Protein AF-B0TFN5-F1 (afdb_monomer_lite)

Foldseek 3Di:
DLVVLVVLLVQCVVCLQVLLVQLLVLLCVDDFPVNVVDVVVDDVVSSVVSSVLSNQLSVCSSVVNLVSNLVVLLVVLLLCVVVVGDLVSSLVSLVSSLVSLCVPDDNVSSVSSNVSSVVNSVCSVVRDNDDPDPQPVPDPCSVLQVVLVVCVSVVNPVVSVVSLVVCVVVPDPVVSCVVPNDPDDPPPDPPDDDDPDDDDDD

Radius of gyration: 20.99 Å; chains: 1; bounding box: 65×33×58 Å

Organism: Heliobacterium modesticaldum (strain ATCC 51547 / Ice1) (NCBI:txid498761)

pLDDT: mean 79.69, std 18.22, range [30.69, 97.69]

Secondary structure (DSSP, 8-state):
--HHHHHHHHHHHHHHHHHHHHHHHHHHTS--HHHHHHHHH-HHHHHHHHHHHHHHHHHHHHTT-HHHHHHHHHHHHHHHHTTT--HHHHHHHHHHHHHHHHHHS-HHHHHHHHHHHHHHHHTTTTS-SS---S--TTSTTHHHHHHHHHHHHTT-HHHHHHHHHHHHHTT--HHHIIIII-TT--SS--------------

Sequence (202 aa):
MSDHYCRISKIFEDKLPQLSEAILVRQSVAPTELTEKFNDIGRLRALQDIRAQLSFLSEAVATKSPSLFTDYVSWVKVLLSGRGIPVADLAKNLSFTKDVLREMLPVDVGNIASEYLDLSINGLDESPVELPTYFTADAPLSDLARQYLDTLLQGERHGAARLILDAVQSGVPVRDIYLFGAPGMGVVSRVEVPNAEGGSRR

Structure (mmCIF, N/CA/C/O backbone):
data_AF-B0TFN5-F1
#
_entry.id   AF-B0TFN5-F1
#
loop_
_atom_site.group_PDB
_atom_site.id
_atom_site.type_symbol
_atom_site.label_atom_id
_atom_site.label_alt_id
_atom_site.label_comp_id
_atom_site.label_asym_id
_atom_site.label_entity_id
_atom_site.label_seq_id
_atom_site.pdbx_PDB_ins_code
_atom_site.Cartn_x
_atom_site.Cartn_y
_atom_site.Cartn_z
_atom_site.occupancy
_atom_site.B_iso_or_equiv
_atom_site.auth_seq_id
_atom_site.auth_comp_id
_atom_site.auth_asym_id
_atom_site.auth_atom_id
_atom_site.pdbx_PDB_model_num
ATOM 1 N N . MET A 1 1 ? -19.971 -12.819 -14.758 1.00 48.00 1 MET A N 1
ATOM 2 C CA . MET A 1 1 ? -19.263 -11.540 -14.493 1.00 48.00 1 MET A CA 1
ATOM 3 C C . MET A 1 1 ? -18.421 -11.547 -13.208 1.00 48.00 1 MET A C 1
ATOM 5 O O . MET A 1 1 ? -17.465 -10.789 -13.164 1.00 48.00 1 MET A O 1
ATOM 9 N N . SER A 1 2 ? -18.703 -12.393 -12.203 1.00 57.62 2 SER A N 1
ATOM 10 C CA . SER A 1 2 ? -17.834 -12.603 -11.017 1.00 57.62 2 SER A CA 1
ATOM 11 C C . SER A 1 2 ? -16.500 -13.314 -11.346 1.00 57.62 2 SER A C 1
ATOM 13 O O . SER A 1 2 ? -15.480 -13.063 -10.713 1.00 57.62 2 SER A O 1
ATOM 15 N N . ASP A 1 3 ? -16.486 -14.100 -12.423 1.00 66.00 3 ASP A N 1
ATOM 16 C CA . ASP A 1 3 ? -15.365 -14.960 -12.830 1.00 66.00 3 ASP A CA 1
ATOM 17 C C . ASP A 1 3 ? -14.079 -14.203 -13.237 1.00 66.00 3 ASP A C 1
ATOM 19 O O . ASP A 1 3 ? -12.965 -14.656 -12.990 1.00 66.00 3 ASP A O 1
ATOM 23 N N . HIS A 1 4 ? -14.214 -13.003 -13.815 1.00 69.69 4 HIS A N 1
ATOM 24 C CA . HIS A 1 4 ? -13.067 -12.206 -14.273 1.00 69.69 4 HIS A CA 1
ATOM 25 C C . HIS A 1 4 ? -12.255 -11.615 -13.108 1.00 69.69 4 HIS A C 1
ATOM 27 O O . HIS A 1 4 ? -11.031 -11.598 -13.157 1.00 69.69 4 HIS A O 1
ATOM 33 N N . TYR A 1 5 ? -12.922 -11.195 -12.033 1.00 71.12 5 TYR A N 1
ATOM 34 C CA . TYR A 1 5 ? -12.274 -10.580 -10.871 1.00 71.12 5 TYR A CA 1
ATOM 35 C C . TYR A 1 5 ? -11.620 -11.619 -9.958 1.00 71.12 5 TYR A C 1
ATOM 37 O O . TYR A 1 5 ? -10.497 -11.411 -9.515 1.00 71.12 5 TYR A O 1
ATOM 45 N N . CYS A 1 6 ? -12.247 -12.790 -9.800 1.00 73.12 6 CYS A N 1
ATOM 46 C CA . CYS A 1 6 ? -11.610 -13.946 -9.165 1.00 73.12 6 CYS A CA 1
ATOM 47 C C . CYS A 1 6 ? -10.329 -14.362 -9.913 1.00 73.12 6 CYS A C 1
ATOM 49 O O . CYS A 1 6 ? -9.302 -14.658 -9.302 1.00 73.12 6 CYS A O 1
ATOM 51 N N . ARG A 1 7 ? -10.355 -14.309 -11.252 1.00 81.81 7 ARG A N 1
ATOM 52 C CA . ARG A 1 7 ? -9.173 -14.561 -12.082 1.00 81.81 7 ARG A CA 1
ATOM 53 C C . ARG A 1 7 ? -8.072 -13.515 -11.874 1.00 81.81 7 ARG A C 1
ATOM 55 O O . ARG A 1 7 ? -6.905 -13.896 -11.865 1.00 81.81 7 ARG A O 1
ATOM 62 N N . ILE A 1 8 ? -8.417 -12.238 -11.693 1.00 82.38 8 ILE A N 1
ATOM 63 C CA . ILE A 1 8 ? -7.438 -11.180 -11.396 1.00 82.38 8 ILE A CA 1
ATOM 64 C C . ILE A 1 8 ? -6.765 -11.427 -10.044 1.00 82.38 8 ILE A C 1
ATOM 66 O O . ILE A 1 8 ? -5.536 -11.445 -9.989 1.00 82.38 8 ILE A O 1
ATOM 70 N N . SER A 1 9 ? -7.538 -11.689 -8.986 1.00 83.38 9 SER A N 1
ATOM 71 C CA . SER A 1 9 ? -6.975 -11.966 -7.657 1.00 83.38 9 SER A CA 1
ATOM 72 C C . SER A 1 9 ? -6.022 -13.151 -7.679 1.00 83.38 9 SER A C 1
ATOM 74 O O . SER A 1 9 ? -4.913 -13.069 -7.155 1.00 83.38 9 SER A O 1
ATOM 76 N N . LYS A 1 10 ? -6.396 -14.216 -8.395 1.00 86.19 10 LYS A N 1
ATOM 77 C CA . LYS A 1 10 ? -5.541 -15.390 -8.563 1.00 86.19 10 LYS A CA 1
ATOM 78 C C . LYS A 1 10 ? -4.228 -15.075 -9.288 1.00 86.19 10 LYS A C 1
ATOM 80 O O . LYS A 1 10 ? -3.179 -15.561 -8.888 1.00 86.19 10 LYS A O 1
ATOM 85 N N . ILE A 1 11 ? -4.257 -14.228 -10.322 1.00 89.38 11 ILE A N 1
ATOM 86 C CA . ILE A 1 11 ? -3.037 -13.786 -11.022 1.00 89.38 11 ILE A CA 1
ATOM 87 C C . ILE A 1 11 ? -2.110 -13.008 -10.077 1.00 89.38 11 ILE A C 1
ATOM 89 O O . ILE A 1 11 ? -0.892 -13.189 -10.145 1.00 89.38 11 ILE A O 1
ATOM 93 N N . PHE A 1 12 ? -2.668 -12.159 -9.209 1.00 88.69 12 PHE A N 1
ATOM 94 C CA . PHE A 1 12 ? -1.901 -11.448 -8.186 1.00 88.69 12 PHE A CA 1
ATOM 95 C C . PHE A 1 12 ? -1.265 -12.417 -7.191 1.00 88.69 12 PHE A C 1
ATOM 97 O O . PHE A 1 12 ? -0.067 -12.314 -6.952 1.00 88.69 12 PHE A O 1
ATOM 104 N N . GLU A 1 13 ? -2.032 -13.368 -6.658 1.00 86.62 13 GLU A N 1
ATOM 105 C CA . GLU A 1 13 ? -1.547 -14.380 -5.712 1.00 86.62 13 GLU A CA 1
ATOM 106 C C . GLU A 1 13 ? -0.428 -15.242 -6.312 1.00 86.62 13 GLU A C 1
ATOM 108 O O . GLU A 1 13 ? 0.642 -15.371 -5.711 1.00 86.62 13 GLU A O 1
ATOM 113 N N . ASP A 1 14 ? -0.630 -15.758 -7.528 1.00 92.12 14 ASP A N 1
ATOM 114 C CA . ASP A 1 14 ? 0.324 -16.632 -8.219 1.00 92.12 14 ASP A CA 1
ATOM 115 C C . ASP A 1 14 ? 1.658 -15.921 -8.518 1.00 92.12 14 ASP A C 1
ATOM 117 O O . ASP A 1 14 ? 2.722 -16.546 -8.508 1.00 92.12 14 ASP A O 1
ATOM 121 N N . LYS A 1 15 ? 1.614 -14.609 -8.793 1.00 93.62 15 LYS A N 1
ATOM 122 C CA . LYS A 1 15 ? 2.793 -13.787 -9.118 1.00 93.62 15 LYS A CA 1
ATOM 123 C C . LYS A 1 15 ? 3.311 -12.957 -7.943 1.00 93.62 15 LYS A C 1
ATOM 125 O O . LYS A 1 15 ? 4.292 -12.228 -8.116 1.00 93.62 15 LYS A O 1
ATOM 130 N N . LEU A 1 16 ? 2.689 -13.048 -6.765 1.00 92.25 16 LEU A N 1
ATOM 131 C CA . LEU A 1 16 ? 2.982 -12.185 -5.621 1.00 92.25 16 LEU A CA 1
ATOM 132 C C . LEU A 1 16 ? 4.479 -12.177 -5.263 1.00 92.25 16 LEU A C 1
ATOM 134 O O . LEU A 1 16 ? 5.041 -11.087 -5.144 1.00 92.25 16 LEU A O 1
ATOM 138 N N . PRO A 1 17 ? 5.182 -13.329 -5.169 1.00 93.25 17 PRO A N 1
ATOM 139 C CA . PRO A 1 17 ? 6.607 -13.329 -4.847 1.00 93.25 17 PRO A CA 1
ATOM 140 C C . PRO A 1 17 ? 7.465 -12.578 -5.875 1.00 93.25 17 PRO A C 1
ATOM 142 O O . PRO A 1 17 ? 8.350 -11.819 -5.484 1.00 93.25 17 PRO A O 1
ATOM 145 N N . GLN A 1 18 ? 7.205 -12.770 -7.172 1.00 95.94 18 GLN A N 1
ATOM 146 C CA . GLN A 1 18 ? 7.983 -12.171 -8.260 1.00 95.94 18 GLN A CA 1
ATOM 147 C C . GLN A 1 18 ? 7.696 -10.675 -8.396 1.00 95.94 18 GLN A C 1
ATOM 149 O O . GLN A 1 18 ? 8.622 -9.896 -8.610 1.00 95.94 18 GLN A O 1
ATOM 154 N N . LEU A 1 19 ? 6.432 -10.273 -8.242 1.00 96.62 19 LEU A N 1
ATOM 155 C CA . LEU A 1 19 ? 6.036 -8.867 -8.262 1.00 96.62 19 LEU A CA 1
ATOM 156 C C . LEU A 1 19 ? 6.673 -8.109 -7.103 1.00 96.62 19 LEU A C 1
ATOM 158 O O . LEU A 1 19 ? 7.286 -7.071 -7.325 1.00 96.62 19 LEU A O 1
ATOM 162 N N . SER A 1 20 ? 6.581 -8.634 -5.877 1.00 94.88 20 SER A N 1
ATOM 163 C CA . SER A 1 20 ? 7.151 -7.952 -4.711 1.00 94.88 20 SER A CA 1
ATOM 164 C C . SER A 1 20 ? 8.662 -7.783 -4.815 1.00 94.88 20 SER A C 1
ATOM 166 O O . SER A 1 20 ? 9.191 -6.740 -4.444 1.00 94.88 20 SER A O 1
ATOM 168 N N . GLU A 1 21 ? 9.352 -8.791 -5.348 1.00 94.75 21 GLU A N 1
ATOM 169 C CA . GLU A 1 21 ? 10.790 -8.725 -5.584 1.00 94.75 21 GLU A CA 1
ATOM 170 C C . GLU A 1 21 ? 11.143 -7.667 -6.637 1.00 94.75 21 GLU A C 1
ATOM 172 O O . GLU A 1 21 ? 11.991 -6.811 -6.393 1.00 94.75 21 GLU A O 1
ATOM 177 N N . ALA A 1 22 ? 10.458 -7.672 -7.783 1.00 96.00 22 ALA A N 1
ATOM 178 C CA . ALA A 1 22 ? 10.698 -6.703 -8.848 1.00 96.00 22 ALA A CA 1
ATOM 179 C C . ALA A 1 22 ? 10.397 -5.259 -8.409 1.00 96.00 22 ALA A C 1
ATOM 181 O O . ALA A 1 22 ? 11.158 -4.346 -8.740 1.00 96.00 22 ALA A O 1
ATOM 182 N N . ILE A 1 23 ? 9.335 -5.054 -7.623 1.00 95.62 23 ILE A N 1
ATOM 183 C CA . ILE A 1 23 ? 9.004 -3.754 -7.025 1.00 95.62 23 ILE A CA 1
ATOM 184 C C . ILE A 1 23 ? 10.103 -3.316 -6.063 1.00 95.62 23 ILE A C 1
ATOM 186 O O . ILE A 1 23 ? 10.560 -2.180 -6.159 1.00 95.62 23 ILE A O 1
ATOM 190 N N . LEU A 1 24 ? 10.569 -4.205 -5.180 1.00 92.50 24 LEU A N 1
ATOM 191 C CA . LEU A 1 24 ? 11.632 -3.867 -4.240 1.00 92.50 24 LEU A CA 1
ATOM 192 C C . LEU A 1 24 ? 12.914 -3.458 -4.969 1.00 92.50 24 LEU A C 1
ATOM 194 O O . LEU A 1 24 ? 13.526 -2.455 -4.611 1.00 92.50 24 LEU A O 1
ATOM 198 N N . VAL A 1 25 ? 13.310 -4.205 -6.005 1.00 92.25 25 VAL A N 1
ATOM 199 C CA . VAL A 1 25 ? 14.469 -3.852 -6.838 1.00 92.25 25 VAL A CA 1
ATOM 200 C C . VAL A 1 25 ? 14.257 -2.469 -7.455 1.00 92.25 25 VAL A C 1
ATOM 202 O O . VAL A 1 25 ? 15.127 -1.613 -7.308 1.00 92.25 25 VAL A O 1
ATOM 205 N N . ARG A 1 26 ? 13.098 -2.206 -8.077 1.00 92.19 26 ARG A N 1
ATOM 206 C CA . ARG A 1 26 ? 12.791 -0.904 -8.697 1.00 92.19 26 ARG A CA 1
ATOM 207 C C . ARG A 1 26 ? 12.860 0.247 -7.686 1.00 92.19 26 ARG A C 1
ATOM 209 O O . ARG A 1 26 ? 13.457 1.274 -7.991 1.00 92.19 26 ARG A O 1
ATOM 216 N N . GLN A 1 27 ? 12.303 0.059 -6.489 1.00 89.88 27 GLN A N 1
ATOM 217 C CA . GLN A 1 27 ? 12.322 1.052 -5.413 1.00 89.88 27 GLN A CA 1
ATOM 218 C C . GLN A 1 27 ? 13.743 1.278 -4.877 1.00 89.88 27 GLN A C 1
ATOM 220 O O . GLN A 1 27 ? 14.144 2.419 -4.705 1.00 89.88 27 GLN A O 1
ATOM 225 N N . SER A 1 28 ? 14.541 0.220 -4.696 1.00 83.75 28 SER A N 1
ATOM 226 C CA . SER A 1 28 ? 15.896 0.301 -4.117 1.00 83.75 28 SER A CA 1
ATOM 227 C C . SER A 1 28 ? 16.911 1.101 -4.942 1.00 83.75 28 SER A C 1
ATOM 229 O O . SER A 1 28 ? 17.925 1.544 -4.410 1.00 83.75 28 SER A O 1
ATOM 231 N N . VAL A 1 29 ? 16.656 1.286 -6.240 1.00 83.88 29 VAL A N 1
ATOM 232 C CA . VAL A 1 29 ? 17.540 2.037 -7.148 1.00 83.88 29 VAL A CA 1
ATOM 233 C C . VAL A 1 29 ? 17.249 3.543 -7.098 1.00 83.88 29 VAL A C 1
ATOM 235 O O . VAL A 1 29 ? 18.066 4.350 -7.542 1.00 83.88 29 VAL A O 1
ATOM 238 N N . ALA A 1 30 ? 16.100 3.949 -6.556 1.00 81.19 30 ALA A N 1
ATOM 239 C CA . ALA A 1 30 ? 15.736 5.349 -6.428 1.00 81.19 30 ALA A CA 1
ATOM 240 C C . ALA A 1 30 ? 16.216 5.902 -5.077 1.00 81.19 30 ALA A C 1
ATOM 242 O O . ALA A 1 30 ? 15.801 5.379 -4.053 1.00 81.19 30 ALA A O 1
ATOM 243 N N . PRO A 1 31 ? 17.021 6.977 -5.040 1.00 76.56 31 PRO A N 1
ATOM 244 C CA . PRO A 1 31 ? 17.340 7.645 -3.786 1.00 76.56 31 PRO A CA 1
ATOM 245 C C . PRO A 1 31 ? 16.118 8.452 -3.337 1.00 76.56 31 PRO A C 1
ATOM 247 O O . PRO A 1 31 ? 15.742 9.436 -3.981 1.00 76.56 31 PRO A O 1
ATOM 250 N N . THR A 1 32 ? 15.455 7.984 -2.287 1.00 81.06 32 THR A N 1
ATOM 251 C CA . THR A 1 32 ? 14.335 8.657 -1.612 1.00 81.06 32 THR A CA 1
ATOM 252 C C . THR A 1 32 ? 14.491 8.515 -0.098 1.00 81.06 32 THR A C 1
ATOM 254 O O . THR A 1 32 ? 15.045 7.504 0.350 1.00 81.06 32 THR A O 1
ATOM 257 N N . GLU A 1 33 ? 13.988 9.454 0.711 1.00 78.69 33 GLU A N 1
ATOM 258 C CA . GLU A 1 33 ? 14.039 9.317 2.175 1.00 78.69 33 GLU A CA 1
ATOM 259 C C . GLU A 1 33 ? 13.365 8.015 2.635 1.00 78.69 33 GLU A C 1
ATOM 261 O O . GLU A 1 33 ? 13.818 7.343 3.565 1.00 78.69 33 GLU A O 1
ATOM 266 N N . LEU A 1 34 ? 12.304 7.607 1.941 1.00 75.06 34 LEU A N 1
ATOM 267 C CA . LEU A 1 34 ? 11.601 6.354 2.194 1.00 75.06 34 LEU A CA 1
ATOM 268 C C . LEU A 1 34 ? 12.503 5.124 1.959 1.00 75.06 34 LEU A C 1
ATOM 270 O O . LEU A 1 34 ? 12.525 4.206 2.780 1.00 75.06 34 LEU A O 1
ATOM 274 N N . THR A 1 35 ? 13.286 5.102 0.878 1.00 73.12 35 THR A N 1
ATOM 275 C CA . THR A 1 35 ? 14.227 3.998 0.596 1.00 73.12 35 THR A CA 1
ATOM 276 C C . THR A 1 35 ? 15.405 3.958 1.562 1.00 73.12 35 THR A C 1
ATOM 278 O O . THR A 1 35 ? 15.824 2.872 1.963 1.00 73.12 35 THR A O 1
ATOM 281 N N . GLU A 1 36 ? 15.894 5.116 2.009 1.00 76.69 36 GLU A N 1
ATOM 282 C CA . GLU A 1 36 ? 16.909 5.188 3.060 1.00 76.69 36 GLU A CA 1
ATOM 283 C C . GLU A 1 36 ? 16.379 4.581 4.362 1.00 76.69 36 GLU A C 1
ATOM 285 O O . GLU A 1 36 ? 17.018 3.702 4.938 1.00 76.69 36 GLU A O 1
ATOM 290 N N . LYS A 1 37 ? 15.154 4.941 4.767 1.00 71.50 37 LYS A N 1
ATOM 291 C CA . LYS A 1 37 ? 14.486 4.341 5.932 1.00 71.50 37 LYS A CA 1
ATOM 292 C C . LYS A 1 37 ? 14.225 2.844 5.761 1.00 71.50 37 LYS A C 1
ATOM 294 O O . LYS A 1 37 ? 14.318 2.099 6.733 1.00 71.50 37 LYS A O 1
ATOM 299 N N . PHE A 1 38 ? 13.923 2.361 4.554 1.00 70.31 38 PHE A N 1
ATOM 300 C CA . PHE A 1 38 ? 13.781 0.921 4.308 1.00 70.31 38 PHE A CA 1
ATOM 301 C C . PHE A 1 38 ? 15.078 0.144 4.533 1.00 70.31 38 PHE A C 1
ATOM 303 O O . PHE A 1 38 ? 15.019 -0.995 5.011 1.00 70.31 38 PHE A O 1
ATOM 310 N N . ASN A 1 39 ? 16.234 0.742 4.238 1.00 67.44 39 ASN A N 1
ATOM 311 C CA . ASN A 1 39 ? 17.523 0.106 4.498 1.00 67.44 39 ASN A CA 1
ATOM 312 C C . ASN A 1 39 ? 17.728 -0.159 5.999 1.00 67.44 39 ASN A C 1
ATOM 314 O O . ASN A 1 39 ? 18.263 -1.211 6.351 1.00 67.44 39 ASN A O 1
ATOM 318 N N . ASP A 1 40 ? 17.210 0.712 6.871 1.00 65.75 40 ASP A N 1
ATOM 319 C CA . ASP A 1 40 ? 17.261 0.541 8.330 1.00 65.75 40 ASP A CA 1
ATOM 320 C C . ASP A 1 40 ? 16.352 -0.599 8.827 1.00 65.75 40 ASP A C 1
ATOM 322 O O . ASP A 1 40 ? 16.679 -1.319 9.772 1.00 65.75 40 ASP A O 1
ATOM 326 N N . ILE A 1 41 ? 15.185 -0.776 8.197 1.00 69.00 41 ILE A N 1
ATOM 327 C CA . ILE A 1 41 ? 14.159 -1.754 8.601 1.00 69.00 41 ILE A CA 1
ATOM 328 C C . ILE A 1 41 ? 14.520 -3.169 8.100 1.00 69.00 41 ILE A C 1
ATOM 330 O O . ILE A 1 41 ? 14.115 -4.178 8.688 1.00 69.00 41 ILE A O 1
ATOM 334 N N . GLY A 1 42 ? 15.327 -3.245 7.039 1.00 78.81 42 GLY A N 1
ATOM 335 C CA . GLY A 1 42 ? 15.846 -4.474 6.458 1.00 78.81 42 GLY A CA 1
ATOM 336 C C . GLY A 1 42 ? 14.937 -5.068 5.378 1.00 78.81 42 GLY A C 1
ATOM 337 O O . GLY A 1 42 ? 13.707 -5.069 5.459 1.00 78.81 42 GLY A O 1
ATOM 338 N N . ARG A 1 43 ? 15.574 -5.656 4.363 1.00 82.81 43 ARG A N 1
ATOM 339 C CA . ARG A 1 43 ? 14.944 -6.179 3.139 1.00 82.81 43 ARG A CA 1
ATOM 340 C C . ARG A 1 43 ? 13.733 -7.094 3.358 1.00 82.81 43 ARG A C 1
ATOM 342 O O . ARG A 1 43 ? 12.762 -7.003 2.614 1.00 82.81 43 ARG A O 1
ATOM 349 N N . LEU A 1 44 ? 13.776 -7.986 4.352 1.00 84.75 44 LEU A N 1
ATOM 350 C CA . LEU A 1 44 ? 12.674 -8.924 4.610 1.00 84.75 44 LEU A CA 1
ATOM 351 C C . LEU A 1 44 ? 11.377 -8.208 4.995 1.00 84.75 44 LEU A C 1
ATOM 353 O O . LEU A 1 44 ? 10.307 -8.627 4.561 1.00 84.75 44 LEU A O 1
ATOM 357 N N . ARG A 1 45 ? 11.473 -7.134 5.782 1.00 83.69 45 ARG A N 1
ATOM 358 C CA . ARG A 1 45 ? 10.314 -6.339 6.194 1.00 83.69 45 ARG A CA 1
ATOM 359 C C . ARG A 1 45 ? 9.782 -5.503 5.033 1.00 83.69 45 ARG A C 1
ATOM 361 O O . ARG A 1 45 ? 8.587 -5.546 4.781 1.00 83.69 45 ARG A O 1
ATOM 368 N N . ALA A 1 46 ? 10.660 -4.884 4.240 1.00 85.75 46 A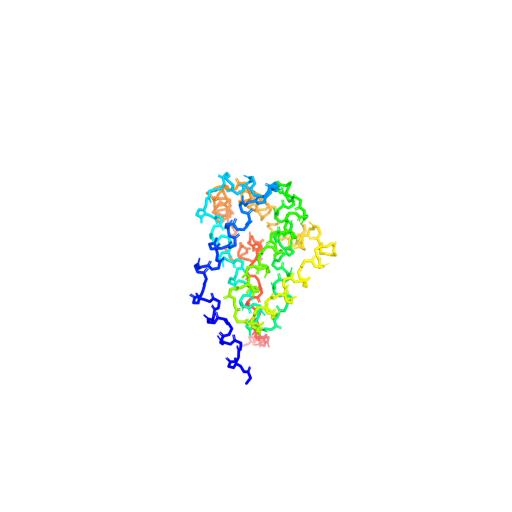LA A N 1
ATOM 369 C CA . ALA A 1 46 ? 10.245 -4.174 3.026 1.00 85.75 46 ALA A CA 1
ATOM 370 C C . ALA A 1 46 ? 9.480 -5.093 2.048 1.00 85.75 46 ALA A C 1
ATOM 372 O O . ALA A 1 46 ? 8.437 -4.719 1.518 1.00 85.75 46 ALA A O 1
ATOM 373 N N . LEU A 1 47 ? 9.935 -6.341 1.865 1.00 89.69 47 LEU A N 1
ATOM 374 C CA . LEU A 1 47 ? 9.194 -7.333 1.075 1.00 89.69 47 LEU A CA 1
ATOM 375 C C . LEU A 1 47 ? 7.825 -7.673 1.676 1.00 89.69 47 LEU A C 1
ATOM 377 O O . LEU A 1 47 ? 6.882 -7.903 0.923 1.00 89.69 47 LEU A O 1
ATOM 381 N N . GLN A 1 48 ? 7.707 -7.750 3.003 1.00 87.94 48 GLN A N 1
ATOM 382 C CA . GLN A 1 48 ? 6.420 -7.988 3.665 1.00 87.94 48 GLN A CA 1
ATOM 383 C C . GLN A 1 48 ? 5.450 -6.828 3.430 1.00 87.94 48 GLN A C 1
ATOM 385 O O . GLN A 1 48 ? 4.295 -7.083 3.092 1.00 87.94 48 GLN A O 1
ATOM 390 N N . ASP A 1 49 ? 5.926 -5.588 3.524 1.00 88.88 49 ASP A N 1
ATOM 391 C CA . ASP A 1 49 ? 5.110 -4.394 3.295 1.00 88.88 49 ASP A CA 1
ATOM 392 C C . ASP A 1 49 ? 4.611 -4.329 1.844 1.00 88.88 49 ASP A C 1
ATOM 394 O O . ASP A 1 49 ? 3.417 -4.144 1.603 1.00 88.88 49 ASP A O 1
ATOM 398 N N . ILE A 1 50 ? 5.490 -4.591 0.868 1.00 93.00 50 ILE A N 1
ATOM 399 C CA . ILE A 1 50 ? 5.114 -4.633 -0.554 1.00 93.00 50 ILE A CA 1
ATOM 400 C C . ILE A 1 50 ? 4.083 -5.739 -0.818 1.00 93.00 50 ILE A C 1
ATOM 402 O O . ILE A 1 50 ? 3.115 -5.527 -1.549 1.00 93.00 50 ILE A O 1
ATOM 406 N N . ARG A 1 51 ? 4.255 -6.924 -0.217 1.00 92.56 51 ARG A N 1
ATOM 407 C CA . ARG A 1 51 ? 3.275 -8.016 -0.340 1.00 92.56 51 ARG A CA 1
ATOM 408 C C . ARG A 1 51 ? 1.922 -7.612 0.225 1.00 92.56 51 ARG A C 1
ATOM 410 O O . ARG A 1 51 ? 0.913 -7.847 -0.428 1.00 92.56 51 ARG A O 1
ATOM 417 N N . ALA A 1 52 ? 1.903 -6.989 1.402 1.00 89.69 52 ALA A N 1
ATOM 418 C CA . ALA A 1 52 ? 0.671 -6.518 2.019 1.00 89.69 52 ALA A CA 1
ATOM 419 C C . ALA A 1 52 ? -0.043 -5.493 1.125 1.00 89.69 52 ALA A C 1
ATOM 421 O O . ALA A 1 52 ? -1.235 -5.641 0.864 1.00 89.69 52 ALA A O 1
ATOM 422 N N . GLN A 1 53 ? 0.688 -4.514 0.585 1.00 94.06 53 GLN A N 1
ATOM 423 C CA . GLN A 1 53 ? 0.147 -3.531 -0.354 1.00 94.06 53 GLN A CA 1
ATOM 424 C C . GLN A 1 53 ? -0.471 -4.191 -1.598 1.00 94.06 53 GLN A C 1
ATOM 426 O O . GLN A 1 53 ? -1.576 -3.827 -2.003 1.00 94.06 53 GLN A O 1
ATOM 431 N N . LEU A 1 54 ? 0.217 -5.164 -2.207 1.00 95.00 54 LEU A N 1
ATOM 432 C CA . LEU A 1 54 ? -0.296 -5.882 -3.378 1.00 95.00 54 LEU A CA 1
ATOM 433 C C . LEU A 1 54 ? -1.538 -6.719 -3.055 1.00 95.00 54 LEU A C 1
ATOM 435 O O . LEU A 1 54 ? -2.446 -6.786 -3.881 1.00 95.00 54 LEU A O 1
ATOM 439 N N . SER A 1 55 ? -1.612 -7.317 -1.865 1.00 90.62 55 SER A N 1
ATOM 440 C CA . SER A 1 55 ? -2.817 -8.016 -1.410 1.00 90.62 55 SER A CA 1
ATOM 441 C C . SER A 1 55 ? -4.001 -7.059 -1.243 1.00 90.62 55 SER A C 1
ATOM 443 O O . SER A 1 55 ? -5.094 -7.370 -1.705 1.00 90.62 55 SER A O 1
ATOM 445 N N . PHE A 1 56 ? -3.790 -5.872 -0.661 1.00 89.69 56 PHE A N 1
ATOM 446 C CA . PHE A 1 56 ? -4.834 -4.843 -0.566 1.00 89.69 56 PHE A CA 1
ATOM 447 C C . PHE A 1 56 ? -5.313 -4.370 -1.943 1.00 89.69 56 PHE A C 1
ATOM 449 O O . PHE A 1 56 ? -6.516 -4.235 -2.163 1.00 89.69 56 PHE A O 1
ATOM 456 N N . LEU A 1 57 ? -4.388 -4.154 -2.884 1.00 94.56 57 LEU A N 1
ATOM 457 C CA . LEU A 1 57 ? -4.729 -3.794 -4.260 1.00 94.56 57 LEU A CA 1
ATOM 458 C C . LEU A 1 57 ? -5.540 -4.902 -4.946 1.00 94.56 57 LEU A C 1
ATOM 460 O O . LEU A 1 57 ? -6.564 -4.620 -5.564 1.00 94.56 57 LEU A O 1
ATOM 464 N N . SER A 1 58 ? -5.108 -6.158 -4.801 1.00 92.75 58 SER A N 1
ATOM 465 C CA . SER A 1 58 ? -5.811 -7.331 -5.330 1.00 92.75 58 SER A CA 1
ATOM 466 C C . SER A 1 58 ? -7.252 -7.402 -4.817 1.00 92.75 58 SER A C 1
ATOM 468 O O . SER A 1 58 ? -8.176 -7.560 -5.614 1.00 92.75 58 SER A O 1
ATOM 470 N N . GLU A 1 59 ? -7.463 -7.204 -3.514 1.00 89.25 59 GLU A N 1
ATOM 471 C CA . GLU A 1 59 ? -8.791 -7.223 -2.891 1.00 89.25 59 GLU A CA 1
ATOM 472 C C . GLU A 1 59 ? -9.673 -6.060 -3.371 1.00 89.25 59 GLU A C 1
ATOM 474 O O . GLU A 1 59 ? -10.845 -6.244 -3.706 1.00 89.25 59 GLU A O 1
ATOM 479 N N . ALA A 1 60 ? -9.110 -4.854 -3.473 1.00 91.69 60 ALA A N 1
ATOM 480 C CA . ALA A 1 60 ? -9.826 -3.681 -3.969 1.00 91.69 60 ALA A CA 1
ATOM 481 C C . ALA A 1 60 ? -10.273 -3.855 -5.428 1.00 91.69 60 ALA A C 1
ATOM 483 O O . ALA A 1 60 ? -11.380 -3.449 -5.805 1.00 91.69 60 ALA A O 1
ATOM 484 N N . VAL A 1 61 ? -9.441 -4.500 -6.250 1.00 91.69 61 VAL A N 1
ATOM 485 C CA . VAL A 1 61 ? -9.804 -4.878 -7.618 1.00 91.69 61 VAL A CA 1
ATOM 486 C C . VAL A 1 61 ? -10.883 -5.960 -7.603 1.00 91.69 61 VAL A C 1
ATOM 488 O O . VAL A 1 61 ? -11.900 -5.801 -8.277 1.00 91.69 61 VAL A O 1
ATOM 491 N N . ALA A 1 62 ? -10.719 -7.017 -6.801 1.00 87.44 62 ALA A N 1
ATOM 492 C CA . ALA A 1 62 ? -11.661 -8.135 -6.696 1.00 87.44 62 ALA A CA 1
ATOM 493 C C . ALA A 1 62 ? -13.085 -7.681 -6.341 1.00 87.44 62 ALA A C 1
ATOM 495 O O . ALA A 1 62 ? -14.072 -8.143 -6.920 1.00 87.44 62 ALA A O 1
ATOM 496 N N . THR A 1 63 ? -13.166 -6.742 -5.399 1.00 86.88 63 THR A N 1
ATOM 497 C CA . THR A 1 63 ? -14.409 -6.187 -4.853 1.00 86.88 63 THR A CA 1
ATOM 498 C C . THR A 1 63 ? -14.928 -4.981 -5.629 1.00 86.88 63 THR A C 1
ATOM 500 O O . THR A 1 63 ? -16.013 -4.489 -5.324 1.00 86.88 63 THR A O 1
ATOM 503 N N . LYS A 1 64 ? -14.199 -4.513 -6.654 1.00 90.00 64 LYS A N 1
ATOM 504 C CA . LYS A 1 64 ? -14.511 -3.289 -7.412 1.00 90.00 64 LYS A CA 1
ATOM 505 C C . LYS A 1 64 ? -14.677 -2.063 -6.513 1.00 90.00 64 LYS A C 1
ATOM 507 O O . LYS A 1 64 ? -15.545 -1.224 -6.754 1.00 90.00 64 LYS A O 1
ATOM 512 N N . SER A 1 65 ? -13.856 -1.970 -5.473 1.00 89.69 65 SER A N 1
ATOM 513 C CA . SER A 1 65 ? -13.923 -0.898 -4.487 1.00 89.69 65 SER A CA 1
ATOM 514 C C . SER A 1 65 ? -12.652 -0.048 -4.549 1.00 89.69 65 SER A C 1
ATOM 516 O O . SER A 1 65 ? -11.753 -0.263 -3.739 1.00 89.69 65 SER A O 1
ATOM 518 N N . PRO A 1 66 ? -12.538 0.925 -5.480 1.00 90.75 66 PRO A N 1
ATOM 519 C CA . PRO A 1 66 ? -11.398 1.846 -5.522 1.00 90.75 66 PRO A CA 1
ATOM 520 C C . PRO A 1 66 ? -11.137 2.530 -4.181 1.00 90.75 66 PRO A C 1
ATOM 522 O O . PRO A 1 66 ? -9.984 2.632 -3.770 1.00 90.75 66 PRO A O 1
ATOM 525 N N . SER A 1 67 ? -12.211 2.879 -3.460 1.00 88.50 67 SER A N 1
ATOM 526 C CA . SER A 1 67 ? -12.140 3.462 -2.117 1.00 88.50 67 SER A CA 1
ATOM 527 C C . SER A 1 67 ? -11.317 2.620 -1.141 1.00 88.50 67 SER A C 1
ATOM 529 O O . SER A 1 67 ? -10.560 3.169 -0.355 1.00 88.50 67 SER A O 1
ATOM 531 N N . LEU A 1 68 ? -11.375 1.285 -1.235 1.00 87.44 68 LEU A N 1
ATOM 532 C CA . LEU A 1 68 ? -10.631 0.399 -0.336 1.00 87.44 68 LEU A CA 1
ATOM 533 C C . LEU A 1 68 ? -9.119 0.630 -0.452 1.00 87.44 68 LEU A C 1
ATOM 535 O O . LEU A 1 68 ? -8.403 0.621 0.548 1.00 87.44 68 LEU A O 1
ATOM 539 N N . PHE A 1 69 ? -8.635 0.851 -1.675 1.00 93.50 69 PHE A N 1
ATOM 540 C CA . PHE A 1 69 ? -7.220 1.090 -1.914 1.00 93.50 69 PHE A CA 1
ATOM 541 C C . PHE A 1 69 ? -6.831 2.556 -1.696 1.00 93.50 69 PHE A C 1
ATOM 543 O O . PHE A 1 69 ? -5.759 2.815 -1.151 1.00 93.50 69 PHE A O 1
ATOM 550 N N . THR A 1 70 ? -7.687 3.519 -2.056 1.00 92.06 70 THR A N 1
ATOM 551 C CA . THR A 1 70 ? -7.408 4.943 -1.798 1.00 92.06 70 THR A CA 1
ATOM 552 C C . THR A 1 70 ? -7.400 5.259 -0.303 1.00 92.06 70 THR A C 1
ATOM 554 O O . THR A 1 70 ? -6.550 6.022 0.153 1.00 92.06 70 THR A O 1
ATOM 557 N N . ASP A 1 71 ? -8.273 4.626 0.485 1.00 87.62 71 ASP A N 1
ATOM 558 C CA . ASP A 1 71 ? -8.314 4.774 1.943 1.00 87.62 71 ASP A CA 1
ATOM 559 C C . ASP A 1 71 ? -7.068 4.153 2.588 1.00 87.62 71 ASP A C 1
ATOM 561 O O . ASP A 1 71 ? -6.446 4.759 3.463 1.00 87.62 71 ASP A O 1
ATOM 565 N N . TYR A 1 72 ? -6.639 2.980 2.104 1.00 91.06 72 TYR A N 1
ATOM 566 C CA . TYR A 1 72 ? -5.367 2.373 2.502 1.00 91.06 72 TYR A CA 1
ATOM 567 C C . TYR A 1 72 ? -4.180 3.304 2.206 1.00 91.06 72 TYR A C 1
ATOM 569 O O . TYR A 1 72 ? -3.360 3.553 3.089 1.00 91.06 72 TYR A O 1
ATOM 577 N N . VAL A 1 73 ? -4.091 3.863 0.994 1.00 93.38 73 VAL A N 1
ATOM 578 C CA . VAL A 1 73 ? -3.003 4.784 0.627 1.00 93.38 73 VAL A CA 1
ATOM 579 C C . VAL A 1 73 ? -3.055 6.067 1.460 1.00 93.38 73 VAL A C 1
ATOM 581 O O . VAL A 1 73 ? -2.008 6.545 1.897 1.00 93.38 73 VAL A O 1
ATOM 584 N N . SER A 1 74 ? -4.249 6.585 1.755 1.00 90.06 74 SER A N 1
ATOM 585 C CA . SER A 1 74 ? -4.439 7.729 2.656 1.00 90.06 74 SER A CA 1
ATOM 586 C C . SER A 1 74 ? -3.914 7.431 4.062 1.00 90.06 74 SER A C 1
ATOM 588 O O . SER A 1 74 ? -3.197 8.241 4.648 1.00 90.06 74 SER A O 1
ATOM 590 N N . TRP A 1 75 ? -4.187 6.236 4.589 1.00 89.31 75 TRP A N 1
ATOM 591 C CA . TRP A 1 75 ? -3.622 5.782 5.859 1.00 89.31 75 TRP A CA 1
ATOM 592 C C . TRP A 1 75 ? -2.088 5.686 5.811 1.00 89.31 75 TRP A C 1
ATOM 594 O O . TRP A 1 75 ? -1.417 6.187 6.716 1.00 89.31 75 TRP A O 1
ATOM 604 N N . VAL A 1 76 ? -1.516 5.123 4.738 1.00 90.00 76 VAL A N 1
ATOM 605 C CA . VAL A 1 76 ? -0.055 5.057 4.548 1.00 90.00 76 VAL A CA 1
ATOM 606 C C . VAL A 1 76 ? 0.557 6.462 4.485 1.00 90.00 76 VAL A C 1
ATOM 608 O O . VAL A 1 76 ? 1.586 6.702 5.115 1.00 90.00 76 VAL A O 1
ATOM 611 N N . LYS A 1 77 ? -0.079 7.414 3.791 1.00 90.19 77 LYS A N 1
ATOM 612 C CA . LYS A 1 77 ? 0.359 8.818 3.722 1.00 90.19 77 LYS A CA 1
ATOM 613 C C . LYS A 1 77 ? 0.508 9.419 5.118 1.00 90.19 77 LYS A C 1
ATOM 615 O O . LYS A 1 77 ? 1.564 9.974 5.423 1.00 90.19 77 LYS A O 1
ATOM 620 N N . VAL A 1 78 ? -0.510 9.290 5.970 1.00 85.69 78 VAL A N 1
ATOM 621 C CA . VAL A 1 78 ? -0.486 9.804 7.353 1.00 85.69 78 VAL A CA 1
ATOM 622 C C . VAL A 1 78 ? 0.606 9.110 8.173 1.00 85.69 78 VAL A C 1
ATOM 624 O O . VAL A 1 78 ? 1.408 9.770 8.834 1.00 85.69 78 VAL A O 1
ATOM 627 N N . LEU A 1 79 ? 0.700 7.782 8.069 1.00 84.75 79 LEU A N 1
ATOM 628 C CA . LEU A 1 79 ? 1.696 6.965 8.764 1.00 84.75 79 LEU A CA 1
ATOM 629 C C . LEU A 1 79 ? 3.145 7.366 8.428 1.00 84.75 79 LEU A C 1
ATOM 631 O O . LEU A 1 79 ? 4.005 7.399 9.314 1.00 84.75 79 LEU A O 1
ATOM 635 N N . LEU A 1 80 ? 3.426 7.621 7.150 1.00 86.06 80 LEU A N 1
ATOM 636 C CA . LEU A 1 80 ? 4.748 8.008 6.657 1.00 86.06 80 LEU A CA 1
ATOM 637 C C . LEU A 1 80 ? 5.058 9.475 6.972 1.00 86.06 80 LEU A C 1
ATOM 639 O O . LEU A 1 80 ? 6.163 9.781 7.421 1.00 86.06 80 LEU A O 1
ATOM 643 N N . SER A 1 81 ? 4.066 10.357 6.845 1.00 86.81 81 SER A N 1
ATOM 644 C CA . SER A 1 81 ? 4.198 11.778 7.189 1.00 86.81 81 SER A CA 1
ATOM 645 C C . SER A 1 81 ? 4.549 11.962 8.670 1.00 86.81 81 SER A C 1
ATOM 647 O O . SER A 1 81 ? 5.457 12.722 8.998 1.00 86.81 81 SER A O 1
ATOM 649 N N . GLY A 1 82 ? 3.932 11.180 9.568 1.00 81.06 82 GLY A N 1
ATOM 650 C CA . GLY A 1 82 ? 4.285 11.145 10.995 1.00 81.06 82 GLY A CA 1
ATOM 651 C C . GLY A 1 82 ? 5.721 10.680 11.289 1.00 81.06 82 GLY A C 1
ATOM 652 O O . GLY A 1 82 ? 6.225 10.895 12.386 1.00 81.06 82 GLY A O 1
ATOM 653 N N . ARG A 1 83 ? 6.405 10.067 10.312 1.00 82.31 83 ARG A N 1
ATOM 654 C CA . ARG A 1 83 ? 7.825 9.674 10.380 1.00 82.31 83 ARG A CA 1
ATOM 655 C C . ARG A 1 83 ? 8.753 10.624 9.617 1.00 82.31 83 ARG A C 1
ATOM 657 O O . ARG A 1 83 ? 9.932 10.313 9.460 1.00 82.31 83 ARG A O 1
ATOM 664 N N . GLY A 1 84 ? 8.235 11.759 9.145 1.00 83.25 84 GLY A N 1
ATOM 665 C CA . GLY A 1 84 ? 8.988 12.745 8.372 1.00 83.25 84 GLY A CA 1
ATOM 666 C C . GLY A 1 84 ? 9.292 12.318 6.935 1.00 83.25 84 GLY A C 1
ATOM 667 O O . GLY A 1 84 ? 10.194 12.881 6.327 1.00 83.25 84 GLY A O 1
ATOM 668 N N . ILE A 1 85 ? 8.579 11.325 6.394 1.00 86.56 85 ILE A N 1
ATOM 669 C CA . ILE A 1 85 ? 8.763 10.871 5.012 1.00 86.56 85 ILE A CA 1
ATOM 670 C C . ILE A 1 85 ? 7.866 11.709 4.086 1.00 86.56 85 ILE A C 1
ATOM 672 O O . ILE A 1 85 ? 6.660 11.797 4.345 1.00 86.56 85 ILE A O 1
ATOM 676 N N . PRO A 1 86 ? 8.404 12.309 3.007 1.00 90.25 86 PRO A N 1
ATOM 677 C CA . PRO A 1 86 ? 7.617 13.144 2.104 1.00 90.25 86 PRO A CA 1
ATOM 678 C C . PRO A 1 86 ? 6.515 12.376 1.366 1.00 90.25 86 PRO A C 1
ATOM 680 O O . PRO A 1 86 ? 6.697 11.247 0.918 1.00 90.25 86 PRO A O 1
ATOM 683 N N . VAL A 1 87 ? 5.376 13.033 1.129 1.00 90.62 87 VAL A N 1
ATOM 684 C CA . VAL A 1 87 ? 4.276 12.470 0.317 1.00 90.62 87 VAL A CA 1
ATOM 685 C C . VAL A 1 87 ? 4.731 12.169 -1.119 1.00 90.62 87 VAL A C 1
ATOM 687 O O . VAL A 1 87 ? 4.290 11.188 -1.719 1.00 90.62 87 VAL A O 1
ATOM 690 N N . ALA A 1 88 ? 5.663 12.966 -1.650 1.00 92.06 88 ALA A N 1
ATOM 691 C CA . ALA A 1 88 ? 6.254 12.752 -2.969 1.00 92.06 88 ALA A CA 1
ATOM 692 C C . ALA A 1 88 ? 6.959 11.386 -3.090 1.00 92.06 88 ALA A C 1
ATOM 694 O O . ALA A 1 88 ? 6.887 10.750 -4.144 1.00 92.06 88 ALA A O 1
ATOM 695 N N . ASP A 1 89 ? 7.570 10.892 -2.01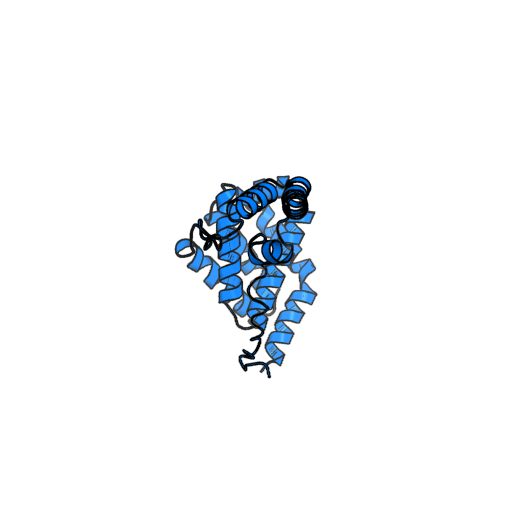0 1.00 91.94 89 ASP A N 1
ATOM 696 C CA . ASP A 1 89 ? 8.212 9.576 -1.989 1.00 91.94 89 ASP A CA 1
ATOM 697 C C . ASP A 1 89 ? 7.194 8.442 -2.082 1.00 91.94 89 ASP A C 1
ATOM 699 O O . ASP A 1 89 ? 7.406 7.467 -2.807 1.00 91.94 89 ASP A O 1
ATOM 703 N N . LEU A 1 90 ? 6.060 8.581 -1.390 1.00 92.38 90 LEU A N 1
ATOM 704 C CA . LEU A 1 90 ? 4.954 7.633 -1.493 1.00 92.38 90 LEU A CA 1
ATOM 705 C C . LEU A 1 90 ? 4.396 7.601 -2.923 1.00 92.38 90 LEU A C 1
ATOM 707 O O . LEU A 1 90 ? 4.246 6.520 -3.494 1.00 92.38 90 LEU A O 1
ATOM 711 N N . ALA A 1 91 ? 4.156 8.767 -3.529 1.00 94.44 91 ALA A N 1
ATOM 712 C CA . ALA A 1 91 ? 3.692 8.868 -4.915 1.00 94.44 91 ALA A CA 1
ATOM 713 C C . ALA A 1 91 ? 4.662 8.182 -5.896 1.00 94.44 91 ALA A C 1
ATOM 715 O O . ALA A 1 91 ? 4.249 7.438 -6.793 1.00 94.44 91 ALA A O 1
ATOM 716 N N . LYS A 1 92 ? 5.969 8.373 -5.691 1.00 94.25 92 LYS A N 1
ATOM 717 C CA . LYS A 1 92 ? 7.023 7.750 -6.496 1.00 94.25 92 LYS A CA 1
ATOM 718 C C . LYS A 1 92 ? 7.056 6.228 -6.318 1.00 94.25 92 LYS A C 1
ATOM 720 O O . LYS A 1 92 ? 7.124 5.502 -7.308 1.00 94.25 92 LYS A O 1
ATOM 725 N N . ASN A 1 93 ? 6.909 5.726 -5.093 1.00 93.25 93 ASN A N 1
ATOM 726 C CA . ASN A 1 93 ? 6.830 4.287 -4.823 1.00 93.25 93 ASN A CA 1
ATOM 727 C C . ASN A 1 93 ? 5.588 3.620 -5.427 1.00 93.25 93 ASN A C 1
ATOM 729 O O . ASN A 1 93 ? 5.680 2.504 -5.953 1.00 93.25 93 ASN A O 1
ATOM 733 N N . LEU A 1 94 ? 4.437 4.296 -5.390 1.00 95.94 94 LEU A N 1
ATOM 734 C CA . LEU A 1 94 ? 3.221 3.844 -6.069 1.00 95.94 94 LEU A CA 1
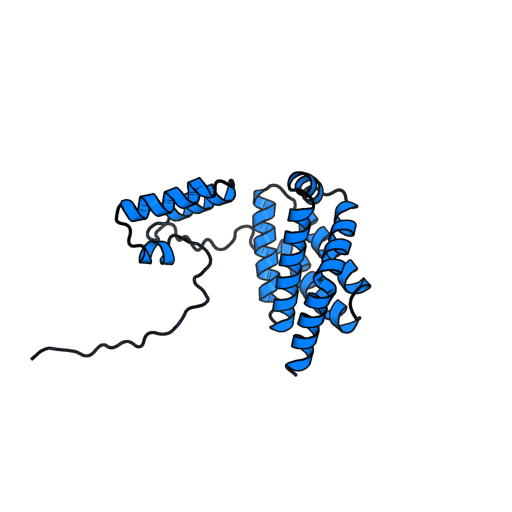ATOM 735 C C . LEU A 1 94 ? 3.413 3.827 -7.590 1.00 95.94 94 LEU A C 1
ATOM 737 O O . LEU A 1 94 ? 2.996 2.874 -8.246 1.00 95.94 94 LEU A O 1
ATOM 741 N N . SER A 1 95 ? 4.123 4.814 -8.142 1.00 96.69 95 SER A N 1
ATOM 742 C CA . SER A 1 95 ? 4.461 4.860 -9.571 1.00 96.69 95 SER A CA 1
ATOM 743 C C . SER A 1 95 ? 5.376 3.703 -9.983 1.00 96.69 95 SER A C 1
ATOM 745 O O . SER A 1 95 ? 5.088 3.019 -10.960 1.00 96.69 95 SER A O 1
ATOM 747 N N . PHE A 1 96 ? 6.408 3.384 -9.196 1.00 95.94 96 PHE A N 1
ATOM 748 C CA . PHE A 1 96 ? 7.243 2.202 -9.450 1.00 95.94 96 PHE A CA 1
ATOM 749 C C . PHE A 1 96 ? 6.455 0.896 -9.383 1.00 95.94 96 PHE A C 1
ATOM 751 O O . PHE A 1 96 ? 6.682 -0.011 -10.183 1.00 95.94 96 PHE A O 1
ATOM 758 N N . THR A 1 97 ? 5.512 0.809 -8.444 1.00 96.69 97 THR A N 1
ATOM 759 C CA . THR A 1 97 ? 4.599 -0.333 -8.351 1.00 96.69 97 THR A CA 1
ATOM 760 C C . THR A 1 97 ? 3.766 -0.449 -9.626 1.00 96.69 97 THR A C 1
ATOM 762 O O . THR A 1 97 ? 3.692 -1.529 -10.208 1.00 96.69 97 THR A O 1
ATOM 765 N N . LYS A 1 98 ? 3.208 0.667 -10.109 1.00 97.69 98 LYS A N 1
ATOM 766 C CA . LYS A 1 98 ? 2.437 0.726 -11.356 1.00 97.69 98 LYS A CA 1
ATOM 767 C C . LYS A 1 98 ? 3.242 0.220 -12.549 1.00 97.69 98 LYS A C 1
ATOM 769 O O . LYS A 1 98 ? 2.756 -0.639 -13.282 1.00 97.69 98 LYS A O 1
ATOM 774 N N . ASP A 1 99 ? 4.465 0.710 -12.717 1.00 97.19 99 ASP A N 1
ATOM 775 C CA . ASP A 1 99 ? 5.325 0.330 -13.839 1.00 97.19 99 ASP A CA 1
ATOM 776 C C . ASP A 1 99 ? 5.602 -1.178 -13.843 1.00 97.19 99 ASP A C 1
ATOM 778 O O . ASP A 1 99 ? 5.388 -1.848 -14.853 1.00 97.19 99 ASP A O 1
ATOM 782 N N . VAL A 1 100 ? 5.974 -1.745 -12.691 1.00 97.62 100 VAL A N 1
ATOM 783 C CA . VAL A 1 100 ? 6.239 -3.186 -12.571 1.00 97.62 100 VAL A CA 1
ATOM 784 C C . VAL A 1 100 ? 4.988 -4.017 -12.864 1.00 97.62 100 VAL A C 1
ATOM 786 O O . VAL A 1 100 ? 5.073 -5.026 -13.568 1.00 97.62 100 VAL A O 1
ATOM 789 N N . LEU A 1 101 ? 3.814 -3.604 -12.375 1.00 96.56 101 LEU A N 1
ATOM 790 C CA . LEU A 1 101 ? 2.573 -4.325 -12.662 1.00 96.56 101 LEU A CA 1
ATOM 791 C C . LEU A 1 101 ? 2.226 -4.277 -14.155 1.00 96.56 101 LEU A C 1
ATOM 793 O O . LEU A 1 101 ? 1.841 -5.304 -14.710 1.00 96.56 101 LEU A O 1
ATOM 797 N N . ARG A 1 102 ? 2.418 -3.137 -14.828 1.00 96.62 102 ARG A N 1
ATOM 798 C CA . ARG A 1 102 ? 2.208 -3.016 -16.282 1.00 96.62 102 ARG A CA 1
ATOM 799 C C . ARG A 1 102 ? 3.176 -3.865 -17.100 1.00 96.62 102 ARG A C 1
ATOM 801 O O . ARG A 1 102 ? 2.793 -4.360 -18.155 1.00 96.62 102 ARG A O 1
ATOM 808 N N . GLU A 1 103 ? 4.412 -4.017 -16.635 1.00 96.44 103 GLU A N 1
ATOM 809 C CA . GLU A 1 103 ? 5.441 -4.814 -17.308 1.00 96.44 103 GLU A CA 1
ATOM 810 C C . GLU A 1 103 ? 5.225 -6.330 -17.126 1.00 96.44 103 GLU A C 1
ATOM 812 O O . GLU A 1 103 ? 5.496 -7.109 -18.040 1.00 96.44 103 GLU A O 1
ATOM 817 N N . MET A 1 104 ? 4.759 -6.772 -15.951 1.00 96.38 104 MET A N 1
ATOM 818 C CA . MET A 1 104 ? 4.773 -8.193 -15.564 1.00 96.38 104 MET A CA 1
ATOM 819 C C . MET A 1 104 ? 3.412 -8.900 -15.594 1.00 96.38 104 MET A C 1
ATOM 821 O O . MET A 1 104 ? 3.362 -10.144 -15.546 1.00 96.38 104 MET A O 1
ATOM 825 N N . LEU A 1 105 ? 2.315 -8.141 -15.625 1.00 94.94 105 LEU A N 1
ATOM 826 C CA . LEU A 1 105 ? 0.955 -8.672 -15.691 1.00 94.94 105 LEU A CA 1
ATOM 827 C C . LEU A 1 105 ? 0.410 -8.655 -17.126 1.00 94.94 105 LEU A C 1
ATOM 829 O O . LEU A 1 105 ? 0.878 -7.885 -17.965 1.00 94.94 105 LEU A O 1
ATOM 833 N N . PRO A 1 106 ? -0.597 -9.496 -17.429 1.00 94.62 106 PRO A N 1
ATOM 834 C CA . PRO A 1 106 ? -1.382 -9.350 -18.650 1.00 94.62 106 PRO A CA 1
ATOM 835 C C . PRO A 1 106 ? -1.927 -7.923 -18.795 1.00 94.62 106 PRO A C 1
ATOM 837 O O . PRO A 1 106 ? -2.287 -7.300 -17.799 1.00 94.62 106 PRO A O 1
ATOM 840 N N . VAL A 1 107 ? -1.985 -7.412 -20.028 1.00 92.75 107 VAL A N 1
ATOM 841 C CA . VAL A 1 107 ? -2.296 -5.998 -20.323 1.00 92.75 107 VAL A CA 1
ATOM 842 C C . VAL A 1 107 ? -3.619 -5.543 -19.702 1.00 92.75 107 VAL A C 1
ATOM 844 O O . VAL A 1 107 ? -3.691 -4.454 -19.144 1.00 92.75 107 VAL A O 1
ATOM 847 N N . ASP A 1 108 ? -4.655 -6.375 -19.769 1.00 91.06 108 ASP A N 1
ATOM 848 C CA . ASP A 1 108 ? -5.961 -6.115 -19.162 1.00 91.06 108 ASP A CA 1
ATOM 849 C C . ASP A 1 108 ? -5.862 -5.964 -17.638 1.00 91.06 108 ASP A C 1
ATOM 851 O O . ASP A 1 108 ? -6.341 -4.981 -17.075 1.00 91.06 108 ASP A O 1
ATOM 855 N N . VAL A 1 109 ? -5.167 -6.891 -16.979 1.00 91.50 109 VAL A N 1
ATOM 856 C CA . VAL A 1 109 ? -4.980 -6.882 -15.523 1.00 91.50 109 VAL A CA 1
ATOM 857 C C . VAL A 1 109 ? -4.100 -5.712 -15.076 1.00 91.50 109 VAL A C 1
ATOM 859 O O . VAL A 1 109 ? -4.426 -5.022 -14.110 1.00 91.50 109 VAL A O 1
ATOM 862 N N . GLY A 1 110 ? -2.997 -5.469 -15.784 1.00 94.19 110 GLY A N 1
ATOM 863 C CA . GLY A 1 110 ? -2.076 -4.372 -15.504 1.00 94.19 110 GLY A CA 1
ATOM 864 C C . GLY A 1 110 ? -2.741 -3.004 -15.653 1.00 94.19 110 GLY A C 1
ATOM 865 O O . GLY A 1 110 ? -2.502 -2.126 -14.825 1.00 94.19 110 GLY A O 1
ATOM 866 N N . ASN A 1 111 ? -3.615 -2.829 -16.649 1.00 94.50 111 ASN A N 1
ATOM 867 C CA . ASN A 1 111 ? -4.377 -1.592 -16.833 1.00 94.50 111 ASN A CA 1
ATOM 868 C C . ASN A 1 111 ? -5.363 -1.359 -15.682 1.00 94.50 111 ASN A C 1
ATOM 870 O O . ASN A 1 111 ? -5.344 -0.281 -15.097 1.00 94.50 111 ASN A O 1
ATOM 874 N N . ILE A 1 112 ? -6.140 -2.376 -15.289 1.00 94.25 112 ILE A N 1
ATOM 875 C CA . ILE A 1 112 ? -7.079 -2.264 -14.159 1.00 94.25 112 ILE A CA 1
ATOM 876 C C . ILE A 1 112 ? -6.333 -1.902 -12.868 1.00 94.25 112 ILE A C 1
ATOM 878 O O . ILE A 1 112 ? -6.722 -0.979 -12.160 1.00 94.25 112 ILE A O 1
ATOM 882 N N . ALA A 1 113 ? -5.229 -2.586 -12.563 1.00 94.75 113 ALA A N 1
ATOM 883 C CA . ALA A 1 113 ? -4.428 -2.276 -11.378 1.00 94.75 113 ALA A CA 1
ATOM 884 C C . ALA A 1 113 ? -3.826 -0.858 -11.429 1.00 94.75 113 ALA A C 1
ATOM 886 O O . ALA A 1 113 ? -3.730 -0.182 -10.404 1.00 94.75 113 ALA A O 1
ATOM 887 N N . SER A 1 114 ? -3.443 -0.399 -12.625 1.00 95.94 114 SER A N 1
ATOM 888 C CA . SER A 1 114 ? -2.911 0.950 -12.835 1.00 95.94 114 SER A CA 1
ATOM 889 C C . SER A 1 114 ? -3.949 2.030 -12.562 1.00 95.94 114 SER A C 1
ATOM 891 O O . SER A 1 114 ? -3.595 3.038 -11.966 1.00 95.94 114 SER A O 1
ATOM 893 N N . GLU A 1 115 ? -5.217 1.813 -12.923 1.00 96.50 115 GLU A N 1
ATOM 894 C CA . GLU A 1 115 ? -6.298 2.764 -12.633 1.00 96.50 115 GLU A CA 1
ATOM 895 C C . GLU A 1 115 ? -6.443 3.008 -11.125 1.00 96.50 115 GLU A C 1
ATOM 897 O O . GLU A 1 115 ? -6.554 4.150 -10.691 1.00 96.50 115 GLU A O 1
ATOM 902 N N . TYR A 1 116 ? -6.363 1.954 -10.309 1.00 96.44 116 TYR A N 1
ATOM 903 C CA . TYR A 1 116 ? -6.425 2.071 -8.849 1.00 96.44 116 TYR A CA 1
ATOM 904 C C . TYR A 1 116 ? -5.212 2.817 -8.282 1.00 96.44 116 TYR A C 1
ATOM 906 O O . TYR A 1 116 ? -5.357 3.643 -7.383 1.00 96.44 116 TYR A O 1
ATOM 914 N N . LEU A 1 117 ? -4.015 2.546 -8.811 1.00 97.50 117 LEU A N 1
ATOM 915 C CA . LEU A 1 117 ? -2.796 3.250 -8.410 1.00 97.50 117 LEU A CA 1
ATOM 916 C C . LEU A 1 117 ? -2.838 4.727 -8.810 1.00 97.50 117 LEU A C 1
ATOM 918 O O . LEU A 1 117 ? -2.480 5.572 -7.997 1.00 97.50 117 LEU A O 1
ATOM 922 N N . ASP A 1 118 ? -3.308 5.044 -10.016 1.00 97.44 118 ASP A N 1
ATOM 923 C CA . ASP A 1 118 ? -3.427 6.418 -10.508 1.00 97.44 118 ASP A CA 1
ATOM 924 C C . ASP A 1 118 ? -4.476 7.208 -9.719 1.00 97.44 118 ASP A C 1
ATOM 926 O O . ASP A 1 118 ? -4.212 8.344 -9.331 1.00 97.44 118 ASP A O 1
ATOM 930 N N . LEU A 1 119 ? -5.626 6.601 -9.403 1.00 95.88 119 LEU A N 1
ATOM 931 C CA . LEU A 1 119 ? -6.621 7.200 -8.507 1.00 95.88 119 LEU A CA 1
ATOM 932 C C . LEU A 1 119 ? -6.015 7.531 -7.139 1.00 95.88 119 LEU A C 1
ATOM 934 O O . LEU A 1 119 ? -6.182 8.648 -6.651 1.00 95.88 119 LEU A O 1
ATOM 938 N N . SER A 1 120 ? -5.269 6.596 -6.547 1.00 95.06 120 SER A N 1
ATOM 939 C CA . SER A 1 120 ? -4.603 6.822 -5.264 1.00 95.06 120 SER A CA 1
ATOM 940 C C . SER A 1 120 ? -3.529 7.906 -5.335 1.00 95.06 120 SER A C 1
ATOM 942 O O . SER A 1 120 ? -3.484 8.745 -4.445 1.00 95.06 120 SER A O 1
ATOM 944 N N . ILE A 1 121 ? -2.684 7.917 -6.375 1.00 95.88 121 ILE A N 1
ATOM 945 C CA . ILE A 1 121 ? -1.627 8.926 -6.559 1.00 95.88 121 ILE A CA 1
ATOM 946 C C . ILE A 1 121 ? -2.237 10.321 -6.721 1.00 95.88 121 ILE A C 1
ATOM 948 O O . ILE A 1 121 ? -1.803 11.254 -6.051 1.00 95.88 121 ILE A O 1
ATOM 952 N N . ASN A 1 122 ? -3.259 10.459 -7.570 1.00 94.56 122 ASN A N 1
ATOM 953 C CA . ASN A 1 122 ? -3.916 11.741 -7.827 1.00 94.56 122 ASN A CA 1
ATOM 954 C C . ASN A 1 122 ? -4.683 12.258 -6.599 1.00 94.56 122 ASN A C 1
ATOM 956 O O . ASN A 1 122 ? -4.770 13.463 -6.395 1.00 94.56 122 ASN A O 1
ATOM 960 N N . GLY A 1 123 ? -5.212 11.356 -5.768 1.00 91.06 123 GLY A N 1
ATOM 961 C CA . GLY A 1 123 ? -5.918 11.707 -4.536 1.00 91.06 123 GLY A CA 1
ATOM 962 C C . GLY A 1 123 ? -5.007 12.079 -3.363 1.00 91.06 123 GLY A C 1
ATOM 963 O O . GLY A 1 123 ? -5.519 12.497 -2.323 1.00 91.06 123 GLY A O 1
ATOM 964 N N . LEU A 1 124 ? -3.679 11.937 -3.476 1.00 89.12 124 LEU A N 1
ATOM 965 C CA . LEU A 1 124 ? -2.765 12.152 -2.346 1.00 89.12 124 LEU A CA 1
ATOM 966 C C . LEU A 1 124 ? -2.835 13.572 -1.784 1.00 89.12 124 LEU A C 1
ATOM 968 O O . LEU A 1 124 ? -2.765 13.718 -0.566 1.00 89.12 124 LEU A O 1
ATOM 972 N N . ASP A 1 125 ? -2.992 14.599 -2.618 1.00 83.12 125 ASP A N 1
ATOM 973 C CA . ASP A 1 125 ? -3.024 15.994 -2.159 1.00 83.12 125 ASP A CA 1
ATOM 974 C C . ASP A 1 125 ? -4.338 16.343 -1.447 1.00 83.12 125 ASP A C 1
ATOM 976 O O . ASP A 1 125 ? -4.333 17.058 -0.445 1.00 83.12 125 ASP A O 1
ATOM 980 N N . GLU A 1 126 ? -5.452 15.779 -1.914 1.00 80.31 126 GLU A N 1
ATOM 981 C CA . GLU A 1 126 ? -6.796 15.995 -1.358 1.00 80.31 126 GLU A CA 1
ATOM 982 C C . GLU A 1 126 ? -7.076 15.121 -0.126 1.00 80.31 126 GLU A C 1
ATOM 984 O O . GLU A 1 126 ? -7.973 15.413 0.669 1.00 80.31 126 GLU A O 1
ATOM 989 N N . SER A 1 127 ? -6.298 14.051 0.056 1.00 72.00 127 SER A N 1
ATOM 990 C CA . SER A 1 127 ? -6.463 13.121 1.171 1.00 72.00 127 SER A CA 1
ATOM 991 C C . SER A 1 127 ? -6.142 13.789 2.515 1.00 72.00 127 SER A C 1
ATOM 993 O O . SER A 1 127 ? -5.134 14.505 2.611 1.00 72.00 127 SER A O 1
ATOM 995 N N . PRO A 1 128 ? -6.916 13.506 3.581 1.00 65.75 128 PRO A N 1
ATOM 996 C CA . PRO A 1 128 ? -6.708 14.094 4.901 1.00 65.75 128 PRO A CA 1
ATOM 997 C C . PRO A 1 128 ? -5.257 13.968 5.386 1.00 65.75 128 PRO A C 1
ATOM 999 O O . PRO A 1 128 ? -4.617 12.928 5.225 1.00 65.75 128 PRO A O 1
ATOM 1002 N N . VAL A 1 129 ? -4.730 15.040 5.984 1.00 60.09 129 VAL A N 1
ATOM 1003 C CA . VAL A 1 129 ? -3.401 15.051 6.635 1.00 60.09 129 VAL A CA 1
ATOM 1004 C C . VAL A 1 129 ? -3.443 14.312 7.979 1.00 60.09 129 VAL A C 1
ATOM 1006 O O . VAL A 1 129 ? -2.431 13.795 8.444 1.00 60.09 129 VAL A O 1
ATOM 1009 N N . GLU A 1 130 ? -4.637 14.196 8.555 1.00 57.19 130 GLU A N 1
ATOM 1010 C CA . GLU A 1 130 ? -4.930 13.435 9.761 1.00 57.19 130 GLU A CA 1
ATOM 1011 C C . GLU A 1 130 ? -6.073 12.465 9.461 1.00 57.19 130 GLU A C 1
ATOM 1013 O O . GLU A 1 130 ? -7.079 12.839 8.856 1.00 57.19 130 GLU A O 1
ATOM 1018 N N . LEU A 1 131 ? -5.930 11.207 9.878 1.00 56.22 131 LEU A N 1
ATOM 1019 C CA . LEU A 1 131 ? -7.043 10.263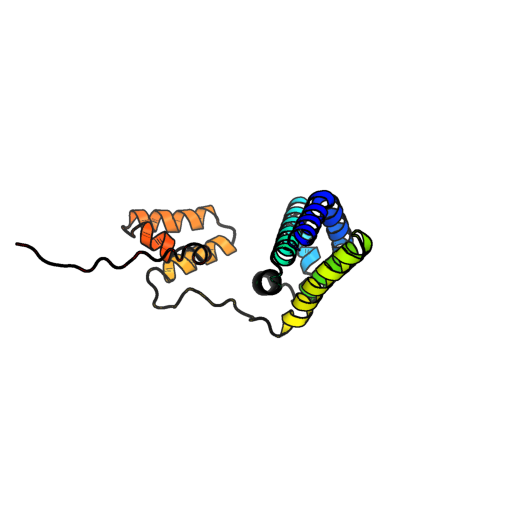 9.810 1.00 56.22 131 LEU A CA 1
ATOM 1020 C C . LEU A 1 131 ? -8.158 10.738 10.747 1.00 56.22 131 LEU A C 1
ATOM 1022 O O . LEU A 1 131 ? -7.845 11.245 11.830 1.00 56.22 131 LEU A O 1
ATOM 1026 N N . PRO A 1 132 ? -9.443 10.536 10.391 1.00 52.50 132 PRO A N 1
ATOM 1027 C CA . PRO A 1 132 ? -10.541 10.765 11.312 1.00 52.50 132 PRO A CA 1
ATOM 1028 C C . PRO A 1 132 ? -10.234 10.039 12.613 1.00 52.50 132 PRO A C 1
ATOM 1030 O O . PRO A 1 132 ? -10.146 8.811 12.673 1.00 52.50 132 PRO A O 1
ATOM 1033 N N . THR A 1 133 ? -9.993 10.823 13.652 1.00 52.72 133 THR A N 1
ATOM 1034 C CA . THR A 1 133 ? -9.690 10.265 14.950 1.00 52.72 133 THR A CA 1
ATOM 1035 C C . THR A 1 133 ? -11.012 9.738 15.490 1.00 52.72 133 THR A C 1
ATOM 1037 O O . THR A 1 133 ? -11.872 10.507 15.905 1.00 52.72 133 THR A O 1
ATOM 1040 N N . TYR A 1 134 ? -11.199 8.416 15.466 1.00 56.09 134 TYR A N 1
ATOM 1041 C CA . TYR A 1 134 ? -12.356 7.780 16.108 1.00 56.09 134 TYR A CA 1
ATOM 1042 C C . TYR A 1 134 ? -12.341 7.966 17.639 1.00 56.09 134 TYR A C 1
ATOM 1044 O O . TYR A 1 134 ? -13.315 7.631 18.307 1.00 56.09 134 TYR A O 1
ATOM 1052 N N . PHE A 1 135 ? -11.265 8.539 18.198 1.00 54.69 135 PHE A N 1
ATOM 1053 C CA . PHE A 1 135 ? -11.268 9.126 19.535 1.00 54.69 135 PHE A CA 1
ATOM 1054 C C . PHE A 1 135 ? -11.978 10.480 19.504 1.00 54.69 135 PHE A C 1
ATOM 1056 O O . PHE A 1 135 ? -11.370 11.524 19.265 1.00 54.69 135 PHE A O 1
ATOM 1063 N N . THR A 1 136 ? -13.270 10.489 19.809 1.00 58.38 136 THR A N 1
ATOM 1064 C CA . THR A 1 136 ? -13.875 11.712 20.341 1.00 58.38 136 THR A CA 1
ATOM 1065 C C . THR A 1 136 ? -13.224 11.979 21.693 1.00 58.38 136 THR A C 1
ATOM 1067 O O . THR A 1 136 ? -13.187 11.066 22.510 1.00 58.38 136 THR A O 1
ATOM 1070 N N . ALA A 1 137 ? -12.704 13.183 21.950 1.00 58.75 137 ALA A N 1
ATOM 1071 C CA . ALA A 1 137 ? -12.009 13.495 23.208 1.00 58.75 137 ALA A CA 1
ATOM 1072 C C . ALA A 1 137 ? -12.850 13.193 24.467 1.00 58.75 137 ALA A C 1
ATOM 1074 O O . ALA A 1 137 ? -12.287 12.929 25.525 1.00 58.75 137 ALA A O 1
ATOM 1075 N N . ASP A 1 138 ? -14.174 13.159 24.305 1.00 64.00 138 ASP A N 1
ATOM 1076 C CA . ASP A 1 138 ? -15.155 12.885 25.352 1.00 64.00 138 ASP A CA 1
ATOM 1077 C C . ASP A 1 138 ? -15.583 11.404 25.438 1.00 64.00 138 ASP A C 1
ATOM 1079 O O . ASP A 1 138 ? -16.444 11.057 26.249 1.00 64.00 138 ASP A O 1
ATOM 1083 N N . ALA A 1 139 ? -15.030 10.505 24.608 1.00 67.88 139 ALA A N 1
ATOM 1084 C CA . ALA A 1 139 ? -15.369 9.083 24.682 1.00 67.88 139 ALA A CA 1
ATOM 1085 C C . ALA A 1 139 ? -14.788 8.443 25.955 1.00 67.88 139 ALA A C 1
ATOM 1087 O O . ALA A 1 139 ? -13.674 8.787 26.378 1.00 67.88 139 ALA A O 1
ATOM 1088 N N . PRO A 1 140 ? -15.484 7.456 26.546 1.00 74.31 140 PRO A N 1
ATOM 1089 C CA . PRO A 1 140 ? -14.911 6.628 27.598 1.00 74.31 140 PRO A CA 1
ATOM 1090 C C . PRO A 1 140 ? -13.554 6.058 27.164 1.00 74.31 140 PRO A C 1
ATOM 1092 O O . PRO A 1 140 ? -13.402 5.621 26.029 1.00 74.31 140 PRO A O 1
ATOM 1095 N N . LEU A 1 141 ? -12.572 6.046 28.071 1.00 80.25 141 LEU A N 1
ATOM 1096 C CA . LEU A 1 141 ? -11.232 5.472 27.852 1.00 80.25 141 LEU A CA 1
ATOM 1097 C C . LEU A 1 141 ? -10.368 6.159 26.773 1.00 80.25 141 LEU A C 1
ATOM 1099 O O . LEU A 1 141 ? -9.325 5.616 26.412 1.00 80.25 141 LEU A O 1
ATOM 1103 N N . SER A 1 142 ? -10.731 7.359 26.305 1.00 77.88 142 SER A N 1
ATOM 1104 C CA . SER A 1 142 ? -9.969 8.096 25.278 1.00 77.88 142 SER A CA 1
ATOM 1105 C C . SER A 1 142 ? -8.486 8.269 25.619 1.00 77.88 142 SER A C 1
ATOM 1107 O O . SER A 1 142 ? -7.628 8.084 24.758 1.00 77.88 142 SER A O 1
A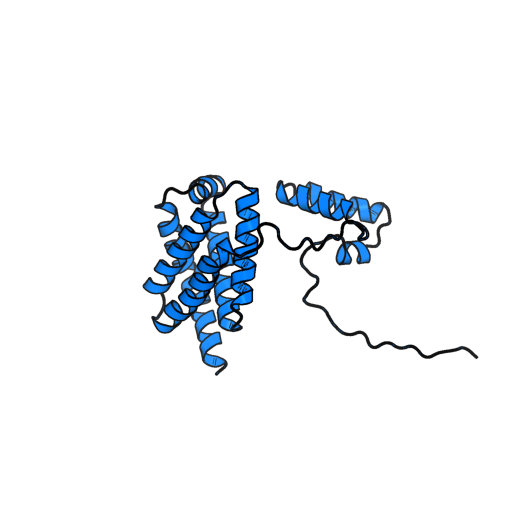TOM 1109 N N . ASP A 1 143 ? -8.164 8.567 26.878 1.00 82.38 143 ASP A N 1
ATOM 1110 C CA . ASP A 1 143 ? -6.773 8.740 27.313 1.00 82.38 143 ASP A CA 1
ATOM 1111 C C . ASP A 1 143 ? -5.997 7.421 27.325 1.00 82.38 143 ASP A C 1
ATOM 1113 O O . ASP A 1 143 ? -4.846 7.382 26.891 1.00 82.38 143 ASP A O 1
ATOM 1117 N N . LEU A 1 144 ? -6.638 6.327 27.752 1.00 85.94 144 LEU A N 1
ATOM 1118 C CA . LEU A 1 144 ? -6.047 4.989 27.700 1.00 85.94 144 LEU A CA 1
ATOM 1119 C C . LEU A 1 144 ? -5.760 4.586 26.251 1.00 85.94 144 LEU A C 1
ATOM 1121 O O . LEU A 1 144 ? -4.689 4.062 25.956 1.00 85.94 144 LEU A O 1
ATOM 1125 N N . ALA A 1 145 ? -6.696 4.855 25.344 1.00 79.81 145 ALA A N 1
ATOM 1126 C CA . ALA A 1 145 ? -6.564 4.490 23.945 1.00 79.81 145 ALA A CA 1
ATOM 1127 C C . ALA A 1 145 ? -5.496 5.324 23.211 1.00 79.81 145 ALA A C 1
ATOM 1129 O O . ALA A 1 145 ? -4.744 4.772 22.406 1.00 79.81 145 ALA A O 1
ATOM 1130 N N . ARG A 1 146 ? -5.356 6.620 23.541 1.00 79.31 146 ARG A N 1
ATOM 1131 C CA . ARG A 1 146 ? -4.240 7.463 23.069 1.00 79.31 146 ARG A CA 1
ATOM 1132 C C . ARG A 1 146 ? -2.897 6.940 23.563 1.00 79.31 146 ARG A C 1
ATOM 1134 O O . ARG A 1 146 ? -2.021 6.681 22.750 1.00 79.31 146 ARG A O 1
ATOM 1141 N N . GLN A 1 147 ? -2.757 6.703 24.869 1.00 83.75 147 GLN A N 1
ATOM 1142 C CA . GLN A 1 147 ? -1.515 6.173 25.446 1.00 83.75 147 GLN A CA 1
ATOM 1143 C C . GLN A 1 147 ? -1.148 4.813 24.848 1.00 83.75 147 GLN A C 1
ATOM 1145 O O . GLN A 1 147 ? 0.018 4.557 24.542 1.00 83.75 147 GLN A O 1
ATOM 1150 N N . TYR A 1 148 ? -2.143 3.948 24.644 1.00 84.12 148 TYR A N 1
ATOM 1151 C CA . TYR A 1 148 ? -1.969 2.662 23.982 1.00 84.12 148 TYR A CA 1
ATOM 1152 C C . TYR A 1 148 ? -1.435 2.826 22.556 1.00 84.12 148 TYR A C 1
ATOM 1154 O O . TYR A 1 148 ? -0.436 2.197 22.198 1.00 84.12 148 TYR A O 1
ATOM 1162 N N . LEU A 1 149 ? -2.070 3.688 21.756 1.00 78.06 149 LEU A N 1
ATOM 1163 C CA . LEU A 1 149 ? -1.673 3.942 20.375 1.00 78.06 149 LEU A CA 1
ATOM 1164 C C . LEU A 1 149 ? -0.282 4.576 20.291 1.00 78.06 149 LEU A C 1
ATOM 1166 O O . LEU A 1 149 ? 0.544 4.099 19.517 1.00 78.06 149 LEU A O 1
ATOM 1170 N N . ASP A 1 150 ? 0.007 5.585 21.110 1.00 80.31 150 ASP A N 1
ATOM 1171 C CA . ASP A 1 150 ? 1.320 6.230 21.159 1.00 80.31 150 ASP A CA 1
ATOM 1172 C C . ASP A 1 150 ? 2.409 5.208 21.492 1.00 80.31 150 ASP A C 1
ATOM 1174 O O . ASP A 1 150 ? 3.423 5.117 20.800 1.00 80.31 150 ASP A O 1
ATOM 1178 N N . THR A 1 151 ? 2.165 4.351 22.485 1.00 77.88 151 THR A N 1
ATOM 1179 C CA . THR A 1 151 ? 3.104 3.290 22.870 1.00 77.88 151 THR A CA 1
ATOM 1180 C C . THR A 1 151 ? 3.315 2.280 21.732 1.00 77.88 151 THR A C 1
ATOM 1182 O O . THR A 1 151 ? 4.444 1.856 21.476 1.00 77.88 151 THR A O 1
ATOM 1185 N N . LEU A 1 152 ? 2.258 1.923 20.989 1.00 77.75 152 LEU A N 1
ATOM 1186 C CA . LEU A 1 152 ? 2.379 1.077 19.795 1.00 77.75 152 LEU A CA 1
ATOM 1187 C C . LEU A 1 152 ? 3.176 1.745 18.672 1.00 77.75 152 LEU A C 1
ATOM 1189 O O . LEU A 1 152 ? 3.988 1.077 18.029 1.00 77.75 152 LEU A O 1
ATOM 1193 N N . LEU A 1 153 ? 2.952 3.037 18.424 1.00 73.62 153 LEU A N 1
ATOM 1194 C CA . LEU A 1 153 ? 3.641 3.795 17.379 1.00 73.62 153 LEU A CA 1
ATOM 1195 C C . LEU A 1 153 ? 5.138 3.949 17.672 1.00 73.62 153 LEU A C 1
ATOM 1197 O O . LEU A 1 153 ? 5.934 3.943 16.732 1.00 73.62 153 LEU A O 1
ATOM 1201 N N . GLN A 1 154 ? 5.523 3.979 18.951 1.00 77.44 154 GLN A N 1
ATOM 1202 C CA . GLN A 1 154 ? 6.921 3.915 19.396 1.00 77.44 154 GLN A CA 1
ATOM 1203 C C . GLN A 1 154 ? 7.533 2.502 19.315 1.00 77.44 154 GLN A C 1
ATOM 1205 O O . GLN A 1 154 ? 8.710 2.316 19.605 1.00 77.44 154 GLN A O 1
ATOM 1210 N N . GLY A 1 155 ? 6.764 1.487 18.903 1.00 73.62 155 GLY A N 1
ATOM 1211 C CA . GLY A 1 155 ? 7.234 0.103 18.768 1.00 73.62 155 GLY A CA 1
ATOM 1212 C C . GLY A 1 155 ? 7.212 -0.709 20.067 1.00 73.62 155 GLY A C 1
ATOM 1213 O O . GLY A 1 155 ? 7.537 -1.899 20.052 1.00 73.62 155 GLY A O 1
ATOM 1214 N N . GLU A 1 156 ? 6.752 -0.122 21.169 1.00 85.06 156 GLU A N 1
ATOM 1215 C CA . GLU A 1 156 ? 6.751 -0.707 22.512 1.00 85.06 156 GLU A CA 1
ATOM 1216 C C . GLU A 1 156 ? 5.540 -1.629 22.736 1.00 85.06 156 GLU A C 1
ATOM 1218 O O . GLU A 1 156 ? 4.702 -1.425 23.614 1.00 85.06 156 GLU A O 1
ATOM 1223 N N . ARG A 1 157 ? 5.426 -2.697 21.936 1.00 81.12 157 ARG A N 1
ATOM 1224 C CA . ARG A 1 157 ? 4.256 -3.605 21.949 1.00 81.12 157 ARG A CA 1
ATOM 1225 C C . ARG A 1 157 ? 3.950 -4.194 23.328 1.00 81.12 157 ARG A C 1
ATOM 1227 O O . ARG A 1 157 ? 2.784 -4.341 23.687 1.00 81.12 157 ARG A O 1
ATOM 1234 N N . HIS A 1 158 ? 4.983 -4.525 24.103 1.00 87.50 158 HIS A N 1
ATOM 1235 C CA . HIS A 1 158 ? 4.816 -5.034 25.466 1.00 87.50 158 HIS A CA 1
ATOM 1236 C C . HIS A 1 158 ? 4.308 -3.954 26.426 1.00 87.50 158 HIS A C 1
ATOM 1238 O O . HIS A 1 158 ? 3.477 -4.254 27.283 1.00 87.50 158 HIS A O 1
ATOM 1244 N N . GLY A 1 159 ? 4.766 -2.710 26.263 1.00 87.25 159 GLY A N 1
ATOM 1245 C CA . GLY A 1 159 ? 4.260 -1.563 27.014 1.00 87.25 159 GLY A CA 1
ATOM 1246 C C . GLY A 1 159 ? 2.788 -1.304 26.706 1.00 87.25 159 GLY A C 1
ATOM 1247 O O . GLY A 1 159 ? 1.975 -1.214 27.621 1.00 87.25 159 GLY A O 1
ATOM 1248 N N . ALA A 1 160 ? 2.422 -1.311 25.423 1.00 86.38 160 ALA A N 1
ATOM 1249 C CA . ALA A 1 160 ? 1.039 -1.136 24.995 1.00 86.38 160 ALA A CA 1
ATOM 1250 C C . ALA A 1 160 ? 0.128 -2.243 25.554 1.00 86.38 160 ALA A C 1
ATOM 1252 O O . ALA A 1 160 ? -0.939 -1.968 26.097 1.00 86.38 160 ALA A O 1
ATOM 1253 N N . ALA A 1 161 ? 0.566 -3.505 25.497 1.00 88.25 161 ALA A N 1
ATOM 1254 C CA . ALA A 1 161 ? -0.185 -4.618 26.078 1.00 88.25 161 ALA A CA 1
ATOM 1255 C C . ALA A 1 161 ? -0.373 -4.473 27.599 1.00 88.25 161 ALA A C 1
ATOM 1257 O O . ALA A 1 161 ? -1.447 -4.786 28.114 1.00 88.25 161 ALA A O 1
ATOM 1258 N N . ARG A 1 162 ? 0.644 -3.975 28.315 1.00 93.69 162 ARG A N 1
ATOM 1259 C CA . ARG A 1 162 ? 0.567 -3.745 29.762 1.00 93.69 162 ARG A CA 1
ATOM 1260 C C . ARG A 1 162 ? -0.489 -2.698 30.118 1.00 93.69 162 ARG A C 1
ATOM 1262 O O . ARG A 1 162 ? -1.281 -2.962 31.010 1.00 93.69 162 ARG A O 1
ATOM 1269 N N . LEU A 1 163 ? -0.583 -1.598 29.365 1.00 91.00 163 LEU A N 1
ATOM 1270 C CA . LEU A 1 163 ? -1.611 -0.566 29.579 1.00 91.00 163 LEU A CA 1
ATOM 1271 C C . LEU A 1 163 ? -3.036 -1.143 29.561 1.00 91.00 163 LEU A C 1
ATOM 1273 O O . LEU A 1 163 ? -3.857 -0.812 30.413 1.00 91.00 163 LEU A O 1
ATOM 1277 N N . ILE A 1 164 ? -3.323 -2.050 28.623 1.00 90.38 164 ILE A N 1
ATOM 1278 C CA . ILE A 1 164 ? -4.633 -2.709 28.538 1.00 90.38 164 ILE A CA 1
ATOM 1279 C C . ILE A 1 164 ? -4.862 -3.656 29.719 1.00 90.38 164 ILE A C 1
ATOM 1281 O O . ILE A 1 164 ? -5.944 -3.664 30.305 1.00 90.38 164 ILE A O 1
ATOM 1285 N N . LEU A 1 165 ? -3.855 -4.454 30.080 1.00 90.12 165 LEU A N 1
ATOM 1286 C CA . LEU A 1 165 ? -3.957 -5.399 31.193 1.00 90.12 165 LEU A CA 1
ATOM 1287 C C . LEU A 1 165 ? -4.159 -4.678 32.533 1.00 90.12 165 LEU A C 1
ATOM 1289 O O . LEU A 1 165 ? -5.005 -5.101 33.319 1.00 90.12 165 LEU A O 1
ATOM 1293 N N . ASP A 1 166 ? -3.452 -3.574 32.761 1.00 92.81 166 ASP A N 1
ATOM 1294 C CA . ASP A 1 166 ? -3.563 -2.760 33.973 1.00 92.81 166 ASP A CA 1
ATOM 1295 C C . ASP A 1 166 ? -4.947 -2.098 34.073 1.00 92.81 166 ASP A C 1
ATOM 1297 O O . ASP A 1 166 ? -5.542 -2.054 35.152 1.00 92.81 166 ASP A O 1
ATOM 1301 N N . ALA A 1 167 ? -5.515 -1.651 32.948 1.00 90.06 167 ALA A N 1
ATOM 1302 C CA . ALA A 1 167 ? -6.874 -1.115 32.902 1.00 90.06 167 ALA A CA 1
ATOM 1303 C C . ALA A 1 167 ? -7.925 -2.178 33.266 1.00 90.06 167 ALA A C 1
ATOM 1305 O O . ALA A 1 167 ? -8.829 -1.913 34.060 1.00 90.06 167 ALA A O 1
ATOM 1306 N N . VAL A 1 168 ? -7.775 -3.401 32.747 1.00 91.06 168 VAL A N 1
ATOM 1307 C CA . VAL A 1 168 ? -8.653 -4.529 33.101 1.00 91.06 168 VAL A CA 1
ATOM 1308 C C . VAL A 1 168 ? -8.517 -4.889 34.582 1.00 91.06 168 VAL A C 1
ATOM 1310 O O . VAL A 1 168 ? -9.525 -5.075 35.261 1.00 91.06 168 VAL A O 1
ATOM 1313 N N . GLN A 1 169 ? -7.290 -4.937 35.112 1.00 90.56 169 GLN A N 1
ATOM 1314 C CA . GLN A 1 169 ? -7.047 -5.176 36.541 1.00 90.56 169 GLN A CA 1
ATOM 1315 C C . GLN A 1 169 ? -7.638 -4.073 37.426 1.00 90.56 169 GLN A C 1
ATOM 1317 O O . GLN A 1 169 ? -8.098 -4.353 38.531 1.00 90.56 169 GLN A O 1
ATOM 1322 N N . SER A 1 170 ? -7.684 -2.840 36.922 1.00 90.06 170 SER A N 1
ATOM 1323 C CA . SER A 1 170 ? -8.278 -1.682 37.598 1.00 90.06 170 SER A CA 1
ATOM 1324 C C . SER A 1 170 ? -9.810 -1.637 37.501 1.00 90.06 170 SER A C 1
ATOM 1326 O O . SER A 1 170 ? -10.431 -0.696 37.991 1.00 90.06 170 SER A O 1
ATOM 1328 N N . GLY A 1 171 ? -10.435 -2.652 36.895 1.00 88.38 171 GLY A N 1
ATOM 1329 C CA . GLY A 1 171 ? -11.886 -2.817 36.854 1.00 88.38 171 GLY A CA 1
ATOM 1330 C C . GLY A 1 171 ? -12.566 -2.276 35.598 1.00 88.38 171 GLY A C 1
ATOM 1331 O O . GLY A 1 171 ? -13.796 -2.281 35.543 1.00 88.38 171 GLY A O 1
ATOM 1332 N N . VAL A 1 172 ? -11.813 -1.842 34.580 1.00 88.19 172 VAL A N 1
ATOM 1333 C CA . VAL A 1 172 ? -12.406 -1.499 33.281 1.00 88.19 172 VAL A CA 1
ATOM 1334 C C . VAL A 1 172 ? -12.975 -2.774 32.647 1.00 88.19 172 VAL A C 1
ATOM 1336 O O . VAL A 1 172 ? -12.233 -3.746 32.459 1.00 88.19 172 VAL A O 1
ATOM 1339 N N . PRO A 1 173 ? -14.272 -2.810 32.290 1.00 86.56 173 PRO A N 1
ATOM 1340 C CA . PRO A 1 173 ? -14.853 -3.980 31.653 1.00 86.56 173 PRO A CA 1
ATOM 1341 C C . PRO A 1 173 ? -14.126 -4.298 30.347 1.00 86.56 173 PRO A C 1
ATOM 1343 O O . PRO A 1 173 ? -13.957 -3.434 29.491 1.00 86.56 173 PRO A O 1
ATOM 1346 N N . VAL A 1 174 ? -13.757 -5.565 30.146 1.00 83.31 174 VAL A N 1
ATOM 1347 C CA . VAL A 1 174 ? -13.099 -6.021 28.907 1.00 83.31 174 VAL A CA 1
ATOM 1348 C C . VAL A 1 174 ? -13.922 -5.642 27.672 1.00 83.31 174 VAL A C 1
ATOM 1350 O O . VAL A 1 174 ? -13.367 -5.250 26.652 1.00 83.31 174 VAL A O 1
ATOM 1353 N N . ARG A 1 175 ? -15.255 -5.687 27.775 1.00 82.19 175 ARG A N 1
ATOM 1354 C CA . ARG A 1 175 ? -16.163 -5.210 26.724 1.00 82.19 175 ARG A CA 1
ATOM 1355 C C . ARG A 1 175 ? -15.858 -3.767 26.310 1.00 82.19 175 ARG A C 1
ATOM 1357 O O . ARG A 1 175 ? -15.820 -3.475 25.121 1.00 82.19 175 ARG A O 1
ATOM 1364 N N . ASP A 1 176 ? -15.630 -2.888 27.273 1.00 79.62 176 ASP A N 1
ATOM 1365 C CA . ASP A 1 176 ? -15.415 -1.465 27.023 1.00 79.62 176 ASP A CA 1
ATOM 1366 C C . ASP A 1 176 ? -14.006 -1.211 26.469 1.00 79.62 176 ASP A C 1
ATOM 1368 O O . ASP A 1 176 ? -13.832 -0.343 25.618 1.00 79.62 176 ASP A O 1
ATOM 1372 N N . ILE A 1 177 ? -13.023 -2.049 26.825 1.00 80.06 177 ILE A N 1
ATOM 1373 C CA . ILE A 1 177 ? -11.714 -2.088 26.153 1.00 80.06 177 ILE A CA 1
ATOM 1374 C C . ILE A 1 177 ? -11.868 -2.410 24.658 1.00 80.06 177 ILE A C 1
ATOM 1376 O O . ILE A 1 177 ? -11.251 -1.749 23.827 1.00 80.06 177 ILE A O 1
ATOM 1380 N N . TYR A 1 178 ? -12.697 -3.390 24.288 1.00 70.69 178 TYR A N 1
ATOM 1381 C CA . TYR A 1 178 ? -12.928 -3.728 22.875 1.00 70.69 178 TYR A CA 1
ATOM 1382 C C . TYR A 1 178 ? -13.691 -2.644 22.111 1.00 70.69 178 TYR A C 1
ATOM 1384 O O . TYR A 1 178 ? -13.455 -2.460 20.920 1.00 70.69 178 TYR A O 1
ATOM 1392 N N . LEU A 1 179 ? -14.612 -1.947 22.778 1.00 70.69 179 LEU A N 1
ATOM 1393 C CA . LEU A 1 179 ? -15.442 -0.925 22.141 1.00 70.69 179 LEU A CA 1
ATOM 1394 C C . LEU A 1 179 ? -14.740 0.430 22.016 1.00 70.69 179 LEU A C 1
ATOM 1396 O O . LEU A 1 179 ? -15.010 1.149 21.057 1.00 70.69 179 LEU A O 1
ATOM 1400 N N . PHE A 1 180 ? -13.855 0.775 22.954 1.00 67.56 180 PHE A N 1
ATOM 1401 C CA . PHE A 1 180 ? -13.272 2.119 23.044 1.00 67.56 180 PHE A CA 1
ATOM 1402 C C . PHE A 1 180 ? -11.736 2.147 23.105 1.00 67.56 180 PHE A C 1
ATOM 1404 O O . PHE A 1 180 ? -11.134 3.180 22.829 1.00 67.56 180 PHE A O 1
ATOM 1411 N N . GLY A 1 181 ? -11.083 1.033 23.448 1.00 50.62 181 GLY A N 1
ATOM 1412 C CA . GLY A 1 181 ? -9.630 0.955 23.657 1.00 50.62 181 GLY A CA 1
ATOM 1413 C C . GLY A 1 181 ? -8.803 0.557 22.430 1.00 50.62 181 GLY A C 1
ATOM 1414 O O . GLY A 1 181 ? -7.592 0.765 22.432 1.00 50.62 181 GLY A O 1
ATOM 1415 N N . ALA A 1 182 ? -9.420 0.002 21.382 1.00 44.69 182 ALA A N 1
ATOM 1416 C CA . ALA A 1 182 ? -8.721 -0.461 20.183 1.00 44.69 182 ALA A CA 1
ATOM 1417 C C . ALA A 1 182 ? -9.265 0.238 18.922 1.00 44.69 182 ALA A C 1
ATOM 1419 O O . ALA A 1 182 ? -10.354 -0.107 18.453 1.00 44.69 182 ALA A O 1
ATOM 1420 N N . PRO A 1 183 ? -8.537 1.199 18.326 1.00 43.22 183 PRO A N 1
ATOM 1421 C CA . PRO A 1 183 ? -8.928 1.739 17.031 1.00 43.22 183 PRO A CA 1
ATOM 1422 C C . PRO A 1 183 ? -8.746 0.647 15.962 1.00 43.22 183 PRO A C 1
ATOM 1424 O O . PRO A 1 183 ? -7.643 0.138 15.777 1.00 43.22 183 PRO A O 1
ATOM 1427 N N . GLY A 1 184 ? -9.823 0.282 15.253 1.00 41.81 184 GLY A N 1
ATOM 1428 C CA . GLY A 1 184 ? -9.709 -0.434 13.971 1.00 41.81 184 GLY A CA 1
ATOM 1429 C C . GLY A 1 184 ? -10.480 -1.744 13.763 1.00 41.81 184 GLY A C 1
ATOM 1430 O O . GLY A 1 184 ? -10.317 -2.334 12.703 1.00 41.81 184 GLY A O 1
ATOM 1431 N N . MET A 1 185 ? -11.343 -2.212 14.675 1.00 37.28 185 MET A N 1
ATOM 1432 C CA . MET A 1 185 ? -12.168 -3.423 14.423 1.00 37.28 185 MET A CA 1
ATOM 1433 C C . MET A 1 185 ? -13.691 -3.208 14.523 1.00 37.28 185 MET A C 1
ATOM 1435 O O . MET A 1 185 ? -14.452 -4.154 14.700 1.00 37.28 185 MET A O 1
ATOM 1439 N N . GLY A 1 186 ? -14.165 -1.967 14.381 1.00 36.84 186 GLY A N 1
ATOM 1440 C CA . GLY A 1 186 ? -15.579 -1.620 14.575 1.00 36.84 186 GLY A CA 1
ATOM 1441 C C . GLY A 1 186 ? -16.511 -1.744 13.362 1.00 36.84 186 GLY A C 1
ATOM 1442 O O . GLY A 1 186 ? -17.713 -1.575 13.535 1.00 36.84 186 GLY A O 1
ATOM 1443 N N . VAL A 1 187 ? -16.025 -2.025 12.143 1.00 34.88 187 VAL A N 1
ATOM 1444 C CA . VAL A 1 187 ? -16.875 -1.934 10.926 1.00 34.88 187 VAL A CA 1
ATOM 1445 C C . VAL A 1 187 ? -17.315 -3.293 10.351 1.00 34.88 187 VAL A C 1
ATOM 1447 O O . VAL A 1 187 ? -17.988 -3.333 9.330 1.00 34.88 187 VAL A O 1
ATOM 1450 N N . VAL A 1 188 ? -17.038 -4.426 11.011 1.00 37.62 188 VAL A N 1
ATOM 1451 C CA . VAL A 1 188 ? -17.466 -5.761 10.510 1.00 37.62 188 VAL A CA 1
ATOM 1452 C C . VAL A 1 188 ? -18.605 -6.391 11.323 1.00 37.62 188 VAL A C 1
ATOM 1454 O O . VAL A 1 188 ? -19.048 -7.500 11.045 1.00 37.62 188 VAL A O 1
ATOM 1457 N N . SER A 1 189 ? -19.181 -5.708 12.312 1.00 30.69 189 SER A N 1
ATOM 1458 C CA . SER A 1 189 ? -20.304 -6.290 13.065 1.00 30.69 189 SER A CA 1
ATOM 1459 C C . SER A 1 189 ? -21.359 -5.267 13.439 1.00 30.69 189 SER A C 1
ATOM 1461 O O . SER A 1 189 ? -21.675 -5.071 14.607 1.00 30.69 189 SER A O 1
ATOM 1463 N N . ARG A 1 190 ? -21.997 -4.674 12.426 1.00 32.06 190 ARG A N 1
ATOM 1464 C CA . ARG A 1 190 ? -23.384 -4.235 12.590 1.00 32.06 190 ARG A CA 1
ATOM 1465 C C . ARG A 1 190 ? -24.299 -5.437 12.336 1.00 32.06 190 ARG A C 1
ATOM 1467 O O . ARG A 1 190 ? -24.940 -5.535 11.298 1.00 32.06 190 ARG A O 1
ATOM 1474 N N . VAL A 1 191 ? -24.312 -6.379 13.279 1.00 30.83 191 VAL A N 1
ATOM 1475 C CA . VAL A 1 191 ? -25.441 -7.305 13.41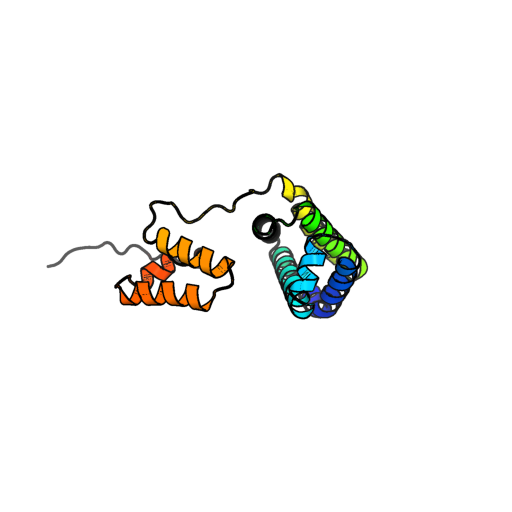8 1.00 30.83 191 VAL A CA 1
ATOM 1476 C C . VAL A 1 191 ? -26.473 -6.552 14.241 1.00 30.83 191 VAL A C 1
ATOM 1478 O O . VAL A 1 191 ? -26.252 -6.261 15.415 1.00 30.83 191 VAL A O 1
ATOM 1481 N N . GLU A 1 192 ? -27.564 -6.159 13.595 1.00 31.75 192 GLU A N 1
ATOM 1482 C CA . GLU A 1 192 ? -28.727 -5.604 14.274 1.00 31.75 192 GLU A CA 1
ATOM 1483 C C . GLU A 1 192 ? -29.243 -6.636 15.280 1.00 31.75 192 GLU A C 1
ATOM 1485 O O . GLU A 1 192 ? -29.703 -7.715 14.911 1.00 31.75 192 GLU A O 1
ATOM 1490 N N . VAL A 1 193 ? -29.134 -6.316 16.569 1.00 35.62 193 VAL A N 1
ATOM 1491 C CA . VAL A 1 193 ? -29.840 -7.052 17.617 1.00 35.62 193 VAL A CA 1
ATOM 1492 C C . VAL A 1 193 ? -31.262 -6.486 17.646 1.00 35.62 193 VAL A C 1
ATOM 1494 O O . VAL A 1 193 ? -31.412 -5.283 17.881 1.00 35.62 193 VAL A O 1
ATOM 1497 N N . PRO A 1 194 ? -32.311 -7.287 17.382 1.00 32.41 194 PRO A N 1
ATOM 1498 C CA . PRO A 1 194 ? -33.673 -6.787 17.417 1.00 32.41 194 PRO A CA 1
ATOM 1499 C C . PRO A 1 194 ? -34.036 -6.405 18.850 1.00 32.41 194 PRO A C 1
ATOM 1501 O O . PRO A 1 194 ? -33.801 -7.157 19.797 1.00 32.41 194 PRO A O 1
ATOM 1504 N N . ASN A 1 195 ? -34.623 -5.222 18.982 1.00 33.78 195 ASN A N 1
ATOM 1505 C CA . ASN A 1 195 ? -35.133 -4.681 20.228 1.00 33.78 195 ASN A CA 1
ATOM 1506 C C . ASN A 1 195 ? -36.291 -5.562 20.732 1.00 33.78 195 ASN A C 1
ATOM 1508 O O . ASN A 1 195 ? -37.348 -5.608 20.105 1.00 33.78 195 ASN A O 1
ATOM 1512 N N . ALA A 1 196 ? -36.096 -6.268 21.845 1.00 35.09 196 ALA A N 1
ATOM 1513 C CA . ALA A 1 196 ? -37.174 -6.931 22.572 1.00 35.09 196 ALA A CA 1
ATOM 1514 C C . ALA A 1 196 ? -37.551 -6.069 23.783 1.00 35.09 196 ALA A C 1
ATOM 1516 O O . ALA A 1 196 ? -37.199 -6.372 24.922 1.00 35.09 196 ALA A O 1
ATOM 1517 N N . GLU A 1 197 ? -38.263 -4.972 23.520 1.00 37.31 197 GLU A N 1
ATOM 1518 C CA . GLU A 1 197 ? -39.111 -4.343 24.527 1.00 37.31 197 GLU A CA 1
ATOM 1519 C C . GLU A 1 197 ? -40.485 -5.023 24.533 1.00 37.31 197 GLU A C 1
ATOM 1521 O O . GLU A 1 197 ? -41.146 -5.164 23.506 1.00 37.31 197 GLU A O 1
ATOM 1526 N N . GLY A 1 198 ? -40.901 -5.439 25.724 1.00 35.00 198 GLY A N 1
ATOM 1527 C CA . GLY A 1 198 ? -42.177 -6.081 26.021 1.00 35.00 198 GLY A CA 1
ATOM 1528 C C . GLY A 1 198 ? -41.945 -7.053 27.176 1.00 35.00 198 GLY A C 1
ATOM 1529 O O . GLY A 1 198 ? -41.560 -8.189 26.965 1.00 35.00 198 GLY A O 1
ATOM 1530 N N . GLY A 1 199 ? -42.024 -6.673 28.445 1.00 33.94 199 GLY A N 1
ATOM 1531 C CA . GLY A 1 199 ? -42.992 -5.765 29.031 1.00 33.94 199 GLY A CA 1
ATOM 1532 C C . GLY A 1 199 ? -43.783 -6.545 30.081 1.00 33.94 199 GLY A C 1
ATOM 1533 O O . GLY A 1 199 ? -44.700 -7.279 29.753 1.00 33.94 199 GLY A O 1
ATOM 1534 N N . SER A 1 200 ? -43.413 -6.313 31.339 1.00 36.75 200 SER A N 1
ATOM 1535 C CA . SER A 1 200 ? -44.214 -6.471 32.557 1.00 36.75 200 SER A CA 1
ATOM 1536 C C . SER A 1 200 ? -44.583 -7.864 33.092 1.00 36.75 200 SER A C 1
ATOM 1538 O O . SER A 1 200 ? -45.392 -8.611 32.557 1.00 36.75 200 SER A O 1
ATOM 1540 N N . ARG A 1 201 ? -44.089 -8.061 34.320 1.00 38.56 201 ARG A N 1
ATOM 1541 C CA . ARG A 1 201 ? -44.677 -8.803 35.443 1.00 38.56 201 ARG A CA 1
ATOM 1542 C C . ARG A 1 201 ? -46.215 -8.817 35.425 1.00 38.56 201 ARG A C 1
ATOM 1544 O O . ARG A 1 201 ? -46.821 -7.744 35.350 1.00 38.56 201 ARG A O 1
ATOM 1551 N N . ARG A 1 202 ? -46.800 -9.988 35.679 1.00 46.22 202 ARG A N 1
ATOM 1552 C CA . ARG A 1 202 ? -47.560 -10.307 36.901 1.00 46.22 202 ARG A CA 1
ATOM 1553 C C . ARG A 1 202 ? -47.546 -11.810 37.138 1.00 46.22 202 ARG A C 1
ATOM 1555 O O . ARG A 1 202 ? -47.561 -12.545 36.132 1.00 46.22 202 ARG A O 1
#